Protein AF-A0A0M4FL20-F1 (afdb_monomer_lite)

Secondary structure (DSSP, 8-state):
--PPP--------------------PPPS-TTSHHHHHHHHTT----TT----HHHHHHHHHHH--S----TT-----GGG-SS-TTBPTTHHHHHHT-EE-TTS-EE----S--TT--EEE-TT-PPPP-TTS-EEE-EEETTEE-SSPEEE--TT--HHHHHHHHHHHHHT-EEEETTEEEEE-TTS-EEEEEE-TTS-EEEEEE--

Organism: NCBI:txid1441095

Sequence (209 aa):
MTMAKKESDFNKSPFNGERINESSLQNKDTGKGDKIASEALGTRTANKGVVFGDEWDDFLKGKYGVDNVVWETETIYEINRLENVDNFRSGALEHILEGELNARGRAVGFHYEGMPTQKGSIVIGTESLPNSKGVYTAMVEVDDVVKSANSSFFPKDWNLQQIVNGINEAYVNRQFISGNRYSGVLSNGLEIQMYLDSSGNIISAFPIY

Foldseek 3Di:
DDDDDDDDDDDDDDDDDDDDDDDDDDDDDDPDVVVLVCVVCVPDPDDPPDDDDPVVQVVCCVPPVDNDDPPPPPQPLDPVPAPPQPLADVCALCQADAWDQPPVRATHHHAADPHPNHQKDFDPPQWDDADPQQKIWGFMDGVNHTHPDIAIHHHNPDGSNNVVVQVVQQLVQWDDDDDQKIWGAHPVGWIKIFGADPVSGTNYIHTDD

InterPro domains:
  IPR029501 Bacterial EndoU nuclease [PF14436] (93-208)

pLDDT: mean 76.21, std 27.44, range [25.55, 98.88]

Structure (mmCIF, N/CA/C/O backbone):
data_AF-A0A0M4FL20-F1
#
_entry.id   AF-A0A0M4FL20-F1
#
loop_
_atom_site.group_PDB
_atom_site.id
_atom_site.type_symbol
_atom_site.label_atom_id
_atom_site.label_alt_id
_atom_site.label_comp_id
_atom_site.label_asym_id
_atom_site.label_entity_id
_atom_site.label_seq_id
_atom_site.pdbx_PDB_ins_code
_atom_site.Cartn_x
_atom_site.Cartn_y
_atom_site.Cartn_z
_atom_site.occupancy
_atom_site.B_iso_or_equiv
_atom_site.auth_seq_id
_atom_site.auth_comp_id
_atom_site.auth_asym_id
_atom_site.auth_atom_id
_atom_site.pdbx_PDB_model_num
ATOM 1 N N . MET A 1 1 ? 39.527 1.166 62.042 1.00 34.75 1 MET A N 1
ATOM 2 C CA . MET A 1 1 ? 38.119 0.709 62.081 1.00 34.75 1 MET A CA 1
ATOM 3 C C . MET A 1 1 ? 37.227 1.894 61.752 1.00 34.75 1 MET A C 1
ATOM 5 O O . MET A 1 1 ? 37.470 2.930 62.346 1.00 34.75 1 MET A O 1
ATOM 9 N N . THR A 1 2 ? 36.209 1.906 60.900 1.00 33.62 2 THR A N 1
ATOM 10 C CA . THR A 1 2 ? 35.746 1.158 59.716 1.00 33.62 2 THR A CA 1
ATOM 11 C C . THR A 1 2 ? 34.652 2.087 59.154 1.00 33.62 2 THR A C 1
ATOM 13 O O . THR A 1 2 ? 33.908 2.672 59.940 1.00 33.62 2 THR A O 1
ATOM 16 N N . MET A 1 3 ? 34.585 2.292 57.835 1.00 28.86 3 MET A N 1
ATOM 17 C CA . MET A 1 3 ? 33.549 3.127 57.204 1.00 28.86 3 MET A CA 1
ATOM 18 C C . MET A 1 3 ? 32.152 2.507 57.364 1.00 28.86 3 MET A C 1
ATOM 20 O O . MET A 1 3 ? 31.999 1.300 57.192 1.00 28.86 3 MET A O 1
ATOM 24 N N . ALA A 1 4 ? 31.135 3.334 57.625 1.00 34.81 4 ALA A N 1
ATOM 25 C CA . ALA A 1 4 ? 29.727 2.945 57.564 1.00 34.81 4 ALA A CA 1
ATOM 26 C C . ALA A 1 4 ? 29.113 3.396 56.227 1.00 34.81 4 ALA A C 1
ATOM 28 O O . ALA A 1 4 ? 29.131 4.583 55.896 1.00 34.81 4 ALA A O 1
ATOM 29 N N . LYS A 1 5 ? 28.593 2.428 55.464 1.00 34.25 5 LYS A N 1
ATOM 30 C CA . LYS A 1 5 ? 27.766 2.629 54.266 1.00 34.25 5 LYS A CA 1
ATOM 31 C C . LYS A 1 5 ? 26.336 3.019 54.658 1.00 34.25 5 LYS A C 1
ATOM 33 O O . LYS A 1 5 ? 25.828 2.592 55.690 1.00 34.25 5 LYS A O 1
ATOM 38 N N . LYS A 1 6 ? 25.712 3.812 53.788 1.00 36.84 6 LYS A N 1
ATOM 39 C CA . LYS A 1 6 ? 24.320 4.267 53.818 1.00 36.84 6 LYS A CA 1
ATOM 40 C C . LYS A 1 6 ? 23.559 3.524 52.711 1.00 36.84 6 LYS A C 1
ATOM 42 O O . LYS A 1 6 ? 23.999 3.565 51.569 1.00 36.84 6 LYS A O 1
ATOM 47 N N . GLU A 1 7 ? 22.442 2.903 53.057 1.00 32.59 7 GLU A N 1
ATOM 48 C CA . GLU A 1 7 ? 21.419 2.303 52.181 1.00 32.59 7 GLU A CA 1
ATOM 49 C C . GLU A 1 7 ? 20.079 2.482 52.914 1.00 32.59 7 GLU A C 1
ATOM 51 O O . GLU A 1 7 ? 20.065 2.478 54.143 1.00 32.59 7 GLU A O 1
ATOM 56 N N . SER A 1 8 ? 18.906 2.558 52.296 1.00 34.09 8 SER A N 1
ATOM 57 C CA . SER A 1 8 ? 18.380 3.352 51.177 1.00 34.09 8 SER A CA 1
ATOM 58 C C . SER A 1 8 ? 16.863 3.147 51.267 1.00 34.09 8 SER A C 1
ATOM 60 O O . SER A 1 8 ? 16.409 2.008 51.369 1.00 34.09 8 SER A O 1
ATOM 62 N N . ASP A 1 9 ? 16.086 4.228 51.280 1.00 34.41 9 ASP A N 1
ATOM 63 C CA . ASP A 1 9 ? 14.629 4.191 51.417 1.00 34.41 9 ASP A CA 1
ATOM 64 C C . ASP A 1 9 ? 13.959 3.626 50.151 1.00 34.41 9 ASP A C 1
ATOM 66 O O . ASP A 1 9 ? 13.869 4.313 49.138 1.00 34.41 9 ASP A O 1
ATOM 70 N N . PHE A 1 10 ? 13.436 2.399 50.215 1.00 29.41 10 PHE A N 1
ATOM 71 C CA . PHE A 1 10 ? 12.550 1.828 49.192 1.00 29.41 10 PHE A CA 1
ATOM 72 C C . PHE A 1 10 ? 11.388 1.092 49.859 1.00 29.41 10 PHE A C 1
ATOM 74 O O . PHE A 1 10 ? 11.411 -0.125 50.015 1.00 29.41 10 PHE A O 1
ATOM 81 N N . ASN A 1 11 ? 10.353 1.829 50.278 1.00 31.53 11 ASN A N 1
ATOM 82 C CA . ASN A 1 11 ? 9.035 1.220 50.461 1.00 31.53 11 ASN A CA 1
ATOM 83 C C . ASN A 1 11 ? 7.894 2.251 50.474 1.00 31.53 11 ASN A C 1
ATOM 85 O O . ASN A 1 11 ? 7.511 2.732 51.538 1.00 31.53 11 ASN A O 1
ATOM 89 N N . LYS A 1 12 ? 7.323 2.570 49.303 1.00 33.28 12 LYS A N 1
ATOM 90 C CA . LYS A 1 12 ? 5.937 3.063 49.168 1.00 33.28 12 LYS A CA 1
ATOM 91 C C . LYS A 1 12 ? 5.351 2.613 47.823 1.00 33.28 12 LYS A C 1
ATOM 93 O O . LYS A 1 12 ? 5.708 3.151 46.783 1.00 33.28 12 LYS A O 1
ATOM 98 N N . SER A 1 13 ? 4.434 1.645 47.864 1.00 32.81 13 SER A N 1
ATOM 99 C CA . SER A 1 13 ? 3.562 1.270 46.741 1.00 32.81 13 SER A CA 1
ATOM 100 C C . SER A 1 13 ? 2.452 2.314 46.579 1.00 32.81 13 SER A C 1
ATOM 102 O O . SER A 1 13 ? 1.744 2.562 47.560 1.00 32.81 13 SER A O 1
ATOM 104 N N . PRO A 1 14 ? 2.243 2.916 45.395 1.00 28.67 14 PRO A N 1
ATOM 105 C CA . PRO A 1 14 ? 1.120 3.804 45.173 1.00 28.67 14 PRO A CA 1
ATOM 106 C C . PRO A 1 14 ? -0.012 3.063 44.432 1.00 28.67 14 PRO A C 1
ATOM 108 O O . PRO A 1 14 ? 0.240 2.295 43.510 1.00 28.67 14 PRO A O 1
ATOM 111 N N . PHE A 1 15 ? -1.253 3.366 44.817 1.00 32.91 15 PHE A N 1
ATOM 112 C CA . PHE A 1 15 ? -2.516 3.133 44.090 1.00 32.91 15 PHE A CA 1
ATOM 113 C C . PHE A 1 15 ? -3.385 1.910 44.469 1.00 32.91 15 PHE A C 1
ATOM 115 O O . PHE A 1 15 ? -3.102 0.757 44.164 1.00 32.91 15 PHE A O 1
ATOM 122 N N . ASN A 1 16 ? -4.507 2.264 45.116 1.00 34.09 16 ASN A N 1
ATOM 123 C CA . ASN A 1 16 ? -5.770 1.540 45.305 1.00 34.09 16 ASN A CA 1
ATOM 124 C C . ASN A 1 16 ? -6.699 1.806 44.101 1.00 34.09 16 ASN A C 1
ATOM 126 O O . ASN A 1 16 ? -6.752 2.955 43.663 1.00 34.09 16 ASN A O 1
ATOM 130 N N . GLY A 1 17 ? -7.532 0.841 43.682 1.00 29.00 17 GLY A N 1
ATOM 131 C CA . GLY A 1 17 ? -8.762 1.160 42.932 1.00 29.00 17 GLY A CA 1
ATOM 132 C C . GLY A 1 17 ? -9.376 0.051 42.064 1.00 29.00 17 GLY A C 1
ATOM 133 O O . GLY A 1 17 ? -8.905 -0.180 40.964 1.00 29.00 17 GLY A O 1
ATOM 134 N N . GLU A 1 18 ? -10.458 -0.544 42.585 1.00 28.45 18 GLU A N 1
ATOM 135 C CA . GLU A 1 18 ? -11.642 -1.177 41.951 1.00 28.45 18 GLU A CA 1
ATOM 136 C C . GLU A 1 18 ? -11.564 -2.334 40.921 1.00 28.45 18 GLU A C 1
ATOM 138 O O . GLU A 1 18 ? -10.969 -2.268 39.854 1.00 28.45 18 GLU A O 1
ATOM 143 N N . ARG A 1 19 ? -12.319 -3.397 41.260 1.00 35.25 19 ARG A N 1
ATOM 144 C CA . ARG A 1 19 ? -12.628 -4.612 40.483 1.00 35.25 19 ARG A CA 1
ATOM 145 C C . ARG A 1 19 ? -13.622 -4.337 39.346 1.00 35.25 19 ARG A C 1
ATOM 147 O O . ARG A 1 19 ? -14.679 -3.769 39.611 1.00 35.25 19 ARG A O 1
ATOM 154 N N . ILE A 1 20 ? -13.395 -4.931 38.170 1.00 27.34 20 ILE A N 1
ATOM 155 C CA . ILE A 1 20 ? -14.442 -5.212 37.169 1.00 27.34 20 ILE A CA 1
ATOM 156 C C . ILE A 1 20 ? -14.329 -6.645 36.606 1.00 27.34 20 ILE A C 1
ATOM 158 O O . ILE A 1 20 ? -13.296 -7.292 36.718 1.00 27.34 20 ILE A O 1
ATOM 162 N N . ASN A 1 21 ? -15.464 -7.148 36.117 1.00 27.27 21 ASN A N 1
ATOM 163 C CA . ASN A 1 21 ? -15.944 -8.536 36.110 1.00 27.27 21 ASN A CA 1
ATOM 164 C C . ASN A 1 21 ? -15.415 -9.417 34.949 1.00 27.27 21 ASN A C 1
ATOM 166 O O . ASN A 1 21 ? -15.536 -9.039 33.786 1.00 27.27 21 ASN A O 1
ATOM 170 N N . GLU A 1 22 ? -14.916 -10.620 35.259 1.00 34.28 22 GLU A N 1
ATOM 171 C CA . GLU A 1 22 ? -14.467 -11.635 34.293 1.00 34.28 22 GLU A CA 1
ATOM 172 C C . GLU A 1 22 ? -15.649 -12.473 33.777 1.00 34.28 22 GLU A C 1
ATOM 174 O O . GLU A 1 22 ? -16.170 -13.334 34.484 1.00 34.28 22 GLU A O 1
ATOM 179 N N . SER A 1 23 ? -16.064 -12.284 32.522 1.00 29.12 23 SER A N 1
ATOM 180 C CA . SER A 1 23 ? -16.808 -13.338 31.816 1.00 29.12 23 SER A CA 1
ATOM 181 C C . SER A 1 23 ? -16.704 -13.192 30.304 1.00 29.12 23 SER A C 1
ATOM 183 O O . SER A 1 23 ? -17.523 -12.553 29.656 1.00 29.12 23 SER A O 1
ATOM 185 N N . SER A 1 24 ? -15.662 -13.789 29.740 1.00 25.55 24 SER A N 1
ATOM 186 C CA . SER A 1 24 ? -15.688 -14.609 28.522 1.00 25.55 24 SER A CA 1
ATOM 187 C C . SER A 1 24 ? -14.283 -14.639 27.946 1.00 25.55 24 SER A C 1
ATOM 189 O O . SER A 1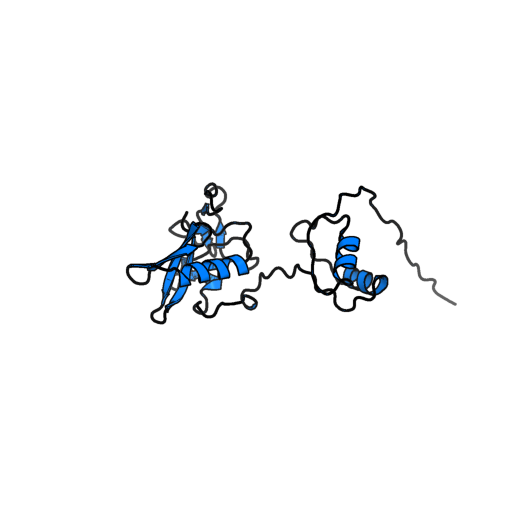 24 ? -13.740 -13.606 27.586 1.00 25.55 24 SER A O 1
ATOM 191 N N . LEU A 1 25 ? -13.696 -15.835 27.930 1.00 29.55 25 LEU A N 1
ATOM 192 C CA . LEU A 1 25 ? -12.950 -16.444 26.825 1.00 29.55 25 LEU A CA 1
ATOM 193 C C . LEU A 1 25 ? -12.236 -17.670 27.411 1.00 29.55 25 LEU A C 1
ATOM 195 O O . LEU A 1 25 ? -11.319 -17.579 28.220 1.00 29.55 25 LEU A O 1
ATOM 199 N N . GLN A 1 26 ? -12.773 -18.842 27.083 1.00 25.61 26 GLN A N 1
ATOM 200 C CA . GLN A 1 26 ? -12.224 -20.138 27.463 1.00 25.61 26 GLN A CA 1
ATOM 201 C C . GLN A 1 26 ? -11.040 -20.460 26.547 1.00 25.61 26 GLN A C 1
ATOM 203 O O . GLN A 1 26 ? -11.248 -20.672 25.355 1.00 25.61 26 GLN A O 1
ATOM 208 N N . ASN A 1 27 ? -9.836 -20.571 27.112 1.00 29.28 27 ASN A N 1
ATOM 209 C CA . ASN A 1 27 ? -8.707 -21.252 26.479 1.00 29.28 27 ASN A CA 1
ATOM 210 C C . ASN A 1 27 ? -8.671 -22.719 26.925 1.00 29.28 27 ASN A C 1
ATOM 212 O O . ASN A 1 27 ? -8.760 -23.029 28.116 1.00 29.28 27 ASN A O 1
ATOM 216 N N . LYS A 1 28 ? -8.542 -23.630 25.956 1.00 33.00 28 LYS A N 1
ATOM 217 C CA . LYS A 1 28 ? -8.119 -25.012 26.200 1.00 33.00 28 LYS A CA 1
ATOM 218 C C . LYS A 1 28 ? -6.588 -25.042 26.188 1.00 33.00 28 LYS A C 1
ATOM 220 O O . LYS A 1 28 ? -6.006 -24.579 25.219 1.00 33.00 28 LYS A O 1
ATOM 225 N N . ASP A 1 29 ? -6.018 -25.611 27.255 1.00 37.44 29 ASP A N 1
ATOM 226 C CA . ASP A 1 29 ? -4.591 -25.903 27.499 1.00 37.44 29 ASP A CA 1
ATOM 227 C C . ASP A 1 29 ? -3.647 -24.683 27.430 1.00 37.44 29 ASP A C 1
ATOM 229 O O . ASP A 1 29 ? -3.254 -24.250 26.361 1.00 37.44 29 ASP A O 1
ATOM 233 N N . THR A 1 30 ? -3.185 -24.063 28.524 1.00 35.22 30 THR A N 1
ATOM 234 C CA . THR A 1 30 ? -2.537 -24.646 29.714 1.00 35.22 30 THR A CA 1
ATOM 235 C C . THR A 1 30 ? -2.609 -23.649 30.895 1.00 35.22 30 THR A C 1
ATOM 237 O O . THR A 1 30 ? -1.853 -22.688 31.006 1.00 35.22 30 THR A O 1
ATOM 240 N N . GLY A 1 31 ? -3.559 -23.863 31.812 1.00 40.34 31 GLY A N 1
ATOM 241 C CA . GLY A 1 31 ? -4.044 -22.873 32.792 1.00 40.34 31 GLY A CA 1
ATOM 242 C C . GLY A 1 31 ? -3.141 -22.486 33.978 1.00 40.34 31 GLY A C 1
ATOM 243 O O . GLY A 1 31 ? -3.644 -22.403 35.100 1.00 40.34 31 GLY A O 1
ATOM 244 N N . LYS A 1 32 ? -1.843 -22.225 33.777 1.00 35.56 32 LYS A N 1
ATOM 245 C CA . LYS A 1 32 ? -0.964 -21.691 34.840 1.00 35.56 32 LYS A CA 1
ATOM 246 C C . LYS A 1 32 ? -0.237 -20.391 34.474 1.00 35.56 32 LYS A C 1
ATOM 248 O O . LYS A 1 32 ? 0.032 -19.620 35.385 1.00 35.56 32 LYS A O 1
ATOM 253 N N . GLY A 1 33 ? 0.023 -20.122 33.191 1.00 35.66 33 GLY A N 1
ATOM 254 C CA . GLY A 1 33 ? 0.624 -18.859 32.731 1.00 35.66 33 GLY A CA 1
ATOM 255 C C . GLY A 1 33 ? -0.384 -17.707 32.673 1.00 35.66 33 GLY A C 1
ATOM 256 O O . GLY A 1 33 ? -0.161 -16.651 33.262 1.00 35.66 33 GLY A O 1
ATOM 257 N N . ASP A 1 34 ? -1.546 -17.959 32.069 1.00 38.53 34 ASP A N 1
ATOM 258 C CA . ASP A 1 34 ? -2.556 -16.933 31.763 1.00 38.53 34 ASP A CA 1
ATOM 259 C C . ASP A 1 34 ? -3.144 -16.252 33.014 1.00 38.53 34 ASP A C 1
ATOM 261 O O . ASP A 1 34 ? -3.419 -15.054 33.003 1.00 38.53 34 ASP A O 1
ATOM 265 N N . LYS A 1 35 ? -3.277 -16.988 34.130 1.00 40.00 35 LYS A N 1
ATOM 266 C CA . LYS A 1 35 ? -3.762 -16.438 35.413 1.00 40.00 35 LYS A CA 1
ATOM 267 C C . LYS A 1 35 ? -2.779 -15.471 36.077 1.00 40.00 35 LYS A C 1
ATOM 269 O O . LYS A 1 35 ? -3.199 -14.573 36.795 1.00 40.00 35 LYS A O 1
ATOM 274 N N . ILE A 1 36 ? -1.477 -15.666 35.872 1.00 42.16 36 ILE A N 1
ATOM 275 C CA . ILE A 1 36 ? -0.434 -14.868 36.534 1.00 42.16 36 ILE A CA 1
ATOM 276 C C . ILE A 1 36 ? -0.260 -13.532 35.800 1.00 42.16 36 ILE A C 1
ATOM 278 O O . ILE A 1 36 ? -0.078 -12.495 36.439 1.00 42.16 36 ILE A O 1
ATOM 282 N N . ALA A 1 37 ? -0.385 -13.543 34.468 1.00 44.25 37 ALA A N 1
ATOM 283 C CA . ALA A 1 37 ? -0.369 -12.335 33.650 1.00 44.25 37 ALA A CA 1
ATOM 284 C C . ALA A 1 37 ? -1.592 -11.442 33.925 1.00 44.25 37 ALA A C 1
ATOM 286 O O . ALA A 1 37 ? -1.425 -10.240 34.128 1.00 44.25 37 ALA A O 1
ATOM 287 N N . SER A 1 38 ? -2.804 -12.007 34.025 1.00 42.66 38 SER A N 1
ATOM 288 C CA . SER A 1 38 ? -4.016 -11.221 34.306 1.00 42.66 38 SER A CA 1
ATOM 289 C C . SER A 1 38 ? -4.023 -10.596 35.711 1.00 42.66 38 SER A C 1
ATOM 291 O O . SER A 1 38 ? -4.396 -9.433 35.861 1.00 42.66 38 SER A O 1
ATOM 293 N N . GLU A 1 39 ? -3.537 -11.309 36.735 1.00 41.44 39 GLU A N 1
ATOM 294 C CA . GLU A 1 39 ? -3.414 -10.788 38.107 1.00 41.44 39 GLU A CA 1
ATOM 295 C C . GLU A 1 39 ? -2.294 -9.738 38.254 1.00 41.44 39 GLU A C 1
ATOM 297 O O . GLU A 1 39 ? -2.427 -8.801 39.043 1.00 41.44 39 GLU A O 1
ATOM 302 N N . ALA A 1 40 ? -1.201 -9.845 37.484 1.00 44.31 40 ALA A N 1
ATOM 303 C CA . ALA A 1 40 ? -0.132 -8.840 37.452 1.00 44.31 40 ALA A CA 1
ATOM 304 C C . ALA A 1 40 ? -0.518 -7.574 36.660 1.00 44.31 40 ALA A C 1
ATOM 306 O O . ALA A 1 40 ? -0.078 -6.474 37.003 1.00 44.31 40 ALA A O 1
ATOM 307 N N . LEU A 1 41 ? -1.360 -7.716 35.632 1.00 46.09 41 LEU A N 1
ATOM 308 C CA . LEU A 1 41 ? -1.861 -6.618 34.796 1.00 46.09 41 LEU A CA 1
ATOM 309 C C . LEU A 1 41 ? -3.113 -5.930 35.367 1.00 46.09 41 LEU A C 1
ATOM 311 O O . LEU A 1 41 ? -3.533 -4.908 34.824 1.00 46.09 41 LEU A O 1
ATOM 315 N N . GLY A 1 42 ? -3.662 -6.428 36.482 1.00 40.50 42 GLY A N 1
ATOM 316 C CA . GLY A 1 42 ? -4.944 -6.044 37.092 1.00 40.50 42 GLY A CA 1
ATOM 317 C C . GLY A 1 42 ? -5.178 -4.571 37.472 1.00 40.50 42 GLY A C 1
ATOM 318 O O . GLY A 1 42 ? -6.213 -4.282 38.059 1.00 40.50 42 GLY A O 1
ATOM 319 N N . THR A 1 43 ? -4.288 -3.635 37.133 1.00 41.72 43 THR A N 1
ATOM 320 C CA . THR A 1 43 ? -4.530 -2.175 37.179 1.00 41.72 43 THR A CA 1
ATOM 321 C C . THR A 1 43 ? -3.697 -1.368 36.165 1.00 41.72 43 THR A C 1
ATOM 323 O O . THR A 1 43 ? -3.635 -0.141 36.255 1.00 41.72 43 THR A O 1
ATOM 326 N N . ARG A 1 44 ? -3.042 -2.001 35.180 1.00 43.72 44 ARG A N 1
ATOM 327 C CA . ARG A 1 44 ? -2.187 -1.295 34.210 1.00 43.72 44 ARG A CA 1
ATOM 328 C C . ARG A 1 44 ? -2.833 -1.259 32.837 1.00 43.72 44 ARG A C 1
ATOM 330 O O . ARG A 1 44 ? -2.581 -2.113 31.997 1.00 43.72 44 ARG A O 1
ATOM 337 N N . THR A 1 45 ? -3.609 -0.214 32.576 1.00 36.53 45 THR A N 1
ATOM 338 C CA . THR A 1 45 ? -3.857 0.227 31.201 1.00 36.53 45 THR A CA 1
ATOM 339 C C . THR A 1 45 ? -2.496 0.565 30.593 1.00 36.53 45 THR A C 1
ATOM 341 O O . THR A 1 45 ? -1.892 1.581 30.938 1.00 36.53 45 THR A O 1
ATOM 344 N N . ALA A 1 46 ? -1.953 -0.326 29.764 1.00 36.91 46 ALA A N 1
ATOM 345 C CA . ALA A 1 46 ? -0.714 -0.074 29.049 1.00 36.91 46 ALA A CA 1
ATOM 346 C C . ALA A 1 46 ? -0.958 1.091 28.082 1.00 36.91 46 ALA A C 1
ATOM 348 O O . ALA A 1 46 ? -1.603 0.941 27.045 1.00 36.91 46 ALA A O 1
ATOM 349 N N . ASN A 1 47 ? -0.480 2.282 28.440 1.00 31.81 47 ASN A N 1
ATOM 350 C CA . ASN A 1 47 ? -0.351 3.359 27.471 1.00 31.81 47 ASN A CA 1
ATOM 351 C C . ASN A 1 47 ? 0.569 2.859 26.347 1.00 31.81 47 ASN A C 1
ATOM 353 O O . ASN A 1 47 ? 1.634 2.301 26.626 1.00 31.81 47 ASN A O 1
ATOM 357 N N . LYS A 1 48 ? 0.150 3.040 25.086 1.00 33.62 48 LYS A N 1
ATOM 358 C CA . LYS A 1 48 ? 0.961 2.716 23.902 1.00 33.62 48 LYS A CA 1
ATOM 359 C C . LYS A 1 48 ? 2.378 3.287 24.085 1.00 33.62 48 LYS A C 1
ATOM 361 O O . LYS A 1 48 ? 2.521 4.497 24.236 1.00 33.62 48 LYS A O 1
ATOM 366 N N . GLY A 1 49 ? 3.395 2.421 24.074 1.00 34.19 49 GLY A N 1
ATOM 367 C CA . GLY A 1 49 ? 4.813 2.813 24.080 1.00 34.19 49 GLY A CA 1
ATOM 368 C C . GLY A 1 49 ? 5.589 2.648 25.395 1.00 34.19 49 GLY A C 1
ATOM 369 O O . GLY A 1 49 ? 6.718 3.122 25.470 1.00 34.19 49 GLY A O 1
ATOM 370 N N . VAL A 1 50 ? 5.047 1.992 26.428 1.00 36.69 50 VAL A N 1
ATOM 371 C CA . VAL A 1 50 ? 5.836 1.683 27.637 1.00 36.69 50 VAL A CA 1
ATOM 372 C C . VAL A 1 50 ? 6.648 0.402 27.426 1.00 36.69 50 VAL A C 1
ATOM 374 O O . VAL A 1 50 ? 6.093 -0.692 27.429 1.00 36.69 50 VAL A O 1
ATOM 377 N N . VAL A 1 51 ? 7.965 0.547 27.273 1.00 43.75 51 VAL A N 1
ATOM 378 C CA . VAL A 1 51 ? 8.930 -0.558 27.379 1.00 43.75 51 VAL A CA 1
ATOM 379 C C . VAL A 1 51 ? 9.260 -0.736 28.860 1.00 43.75 51 VAL A C 1
ATOM 381 O O . VAL A 1 51 ? 9.748 0.198 29.500 1.00 43.75 51 VAL A O 1
ATOM 384 N N . PHE A 1 52 ? 8.960 -1.901 29.432 1.00 50.62 52 PHE A N 1
ATOM 385 C CA . PHE A 1 52 ? 9.393 -2.234 30.789 1.00 50.62 52 PHE A CA 1
ATOM 386 C C . PHE A 1 52 ? 10.824 -2.782 30.727 1.00 50.62 52 PHE A C 1
ATOM 388 O O . PHE A 1 52 ? 11.112 -3.642 29.903 1.00 50.62 52 PHE A O 1
ATOM 395 N N . GLY A 1 53 ? 11.725 -2.223 31.539 1.00 48.28 53 GLY A N 1
ATOM 396 C CA . GLY A 1 53 ? 13.129 -2.645 31.602 1.00 48.28 53 GLY A CA 1
ATOM 397 C C . GLY A 1 53 ? 13.372 -3.805 32.573 1.00 48.28 53 GLY A C 1
ATOM 398 O O . GLY A 1 53 ? 12.465 -4.215 33.297 1.00 48.28 53 GLY A O 1
ATOM 399 N N . ASP A 1 54 ? 14.626 -4.256 32.630 1.00 55.28 54 ASP A N 1
ATOM 400 C CA . ASP A 1 54 ? 15.133 -5.441 33.347 1.00 55.28 54 ASP A CA 1
ATOM 401 C C . ASP A 1 54 ? 14.664 -5.577 34.815 1.00 55.28 54 ASP A C 1
ATOM 403 O O . ASP A 1 54 ? 14.481 -6.684 35.321 1.00 55.28 54 ASP A O 1
ATOM 407 N N . GLU A 1 55 ? 14.391 -4.460 35.500 1.00 54.69 55 GLU A N 1
ATOM 408 C CA . GLU A 1 55 ? 13.872 -4.449 36.879 1.00 54.69 55 GLU A CA 1
ATOM 409 C C . GLU A 1 55 ? 12.490 -5.122 37.019 1.00 54.69 55 GLU A C 1
ATOM 411 O O . GLU A 1 55 ? 12.155 -5.658 38.079 1.00 54.69 55 GLU A O 1
ATOM 416 N N . TRP A 1 56 ? 11.672 -5.110 35.960 1.00 56.19 56 TRP A N 1
ATOM 417 C CA . TRP A 1 56 ? 10.361 -5.770 35.941 1.00 56.19 56 TRP A CA 1
ATOM 418 C C . TRP A 1 56 ? 10.463 -7.277 35.727 1.00 56.19 56 TRP A C 1
ATOM 420 O O . TRP A 1 56 ? 9.700 -8.035 36.334 1.00 56.19 56 TRP A O 1
ATOM 430 N N . ASP A 1 57 ? 11.426 -7.710 34.922 1.00 56.62 57 ASP A N 1
ATOM 431 C CA . ASP A 1 57 ? 11.689 -9.125 34.684 1.00 56.62 57 ASP A CA 1
ATOM 432 C C . ASP A 1 57 ? 12.197 -9.797 35.964 1.00 56.62 57 ASP A C 1
ATOM 434 O O . ASP A 1 57 ? 11.729 -10.877 36.334 1.00 56.62 57 ASP A O 1
ATOM 438 N N . ASP A 1 58 ? 13.079 -9.120 36.705 1.00 62.88 58 ASP A N 1
ATOM 439 C CA . ASP A 1 58 ? 13.564 -9.586 38.006 1.00 62.88 58 ASP A CA 1
ATOM 440 C C . ASP A 1 58 ? 12.446 -9.635 39.060 1.00 62.88 58 ASP A C 1
ATOM 442 O O . ASP A 1 58 ? 12.388 -10.571 39.867 1.00 62.88 58 ASP A O 1
ATOM 446 N N . PHE A 1 59 ? 11.498 -8.690 39.026 1.00 67.00 59 PHE A N 1
ATOM 447 C CA . PHE A 1 59 ? 10.312 -8.732 39.884 1.00 67.00 59 PHE A CA 1
ATOM 448 C C . PHE A 1 59 ? 9.419 -9.950 39.588 1.00 67.00 59 PHE A C 1
ATOM 450 O O . PHE A 1 59 ? 8.977 -10.630 40.520 1.00 67.00 59 PHE A O 1
ATOM 457 N N . LEU A 1 60 ? 9.158 -10.258 38.313 1.00 60.09 60 LEU A N 1
ATOM 458 C CA . LEU A 1 60 ? 8.326 -11.404 37.925 1.00 60.09 60 LEU A CA 1
ATOM 459 C C . LEU A 1 60 ? 9.009 -12.747 38.206 1.00 60.09 60 LEU A C 1
ATOM 461 O O . LEU A 1 60 ? 8.355 -13.659 38.726 1.00 60.09 60 LEU A O 1
ATOM 465 N N . LYS A 1 61 ? 10.321 -12.849 37.964 1.00 66.19 61 LYS A N 1
ATOM 466 C CA . LYS A 1 61 ? 11.144 -13.997 38.377 1.00 66.19 61 LYS A CA 1
ATOM 467 C C . LYS A 1 61 ? 11.083 -14.201 39.885 1.00 66.19 61 LYS A C 1
ATOM 469 O O . LYS A 1 61 ? 10.757 -15.293 40.348 1.00 66.19 61 LYS A O 1
ATOM 474 N N . GLY A 1 62 ? 11.320 -13.140 40.656 1.00 61.72 62 GLY A N 1
ATOM 475 C CA . GLY A 1 62 ? 11.344 -13.197 42.116 1.00 61.72 62 GLY A CA 1
ATOM 476 C C . GLY A 1 62 ? 9.992 -13.540 42.743 1.00 61.72 62 GLY A C 1
ATOM 477 O O . GLY A 1 62 ? 9.946 -14.218 43.769 1.00 61.72 62 GLY A O 1
ATOM 478 N N . LYS A 1 63 ? 8.882 -13.100 42.138 1.00 60.59 63 LYS A N 1
ATOM 479 C CA . 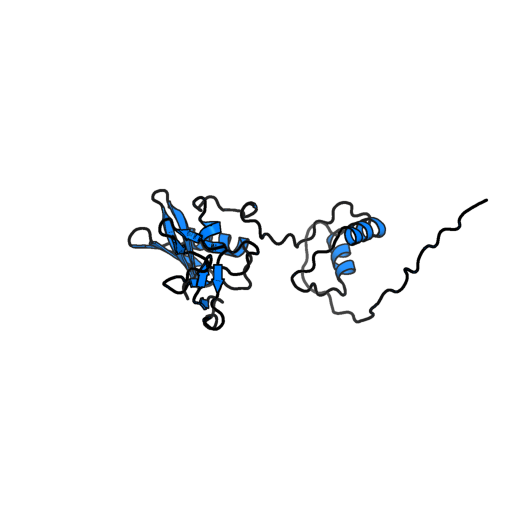LYS A 1 63 ? 7.539 -13.293 42.702 1.00 60.59 63 LYS A CA 1
ATOM 480 C C . LYS A 1 63 ? 6.841 -14.569 42.228 1.00 60.59 63 LYS A C 1
ATOM 482 O O . LYS A 1 63 ? 6.112 -15.175 43.011 1.00 60.59 63 LYS A O 1
ATOM 487 N N . TYR A 1 64 ? 7.040 -14.968 40.972 1.00 57.09 64 TYR A N 1
ATOM 488 C CA . TYR A 1 64 ? 6.267 -16.043 40.341 1.00 57.09 64 TYR A CA 1
ATOM 489 C C . TYR A 1 64 ? 7.125 -17.166 39.737 1.00 57.09 64 TYR A C 1
ATOM 491 O O . TYR A 1 64 ? 6.562 -18.150 39.261 1.00 57.09 64 TYR A O 1
ATOM 499 N N . GLY A 1 65 ? 8.461 -17.064 39.782 1.00 52.59 65 GLY A N 1
ATOM 500 C CA . GLY A 1 65 ? 9.373 -18.099 39.277 1.00 52.59 65 GLY A CA 1
ATOM 501 C C . GLY A 1 65 ? 9.318 -18.276 37.758 1.00 52.59 65 GLY A C 1
ATOM 502 O O . GLY A 1 65 ? 9.474 -19.390 37.263 1.00 52.59 65 GLY A O 1
ATOM 503 N N . VAL A 1 66 ? 9.013 -17.200 37.025 1.00 54.50 66 VAL A N 1
ATOM 504 C CA . VAL A 1 66 ? 8.899 -17.211 35.563 1.00 54.50 66 VAL A CA 1
ATOM 505 C C . VAL A 1 66 ? 10.223 -16.742 34.963 1.00 54.50 66 VAL A C 1
ATOM 507 O O . VAL A 1 66 ? 10.501 -15.549 34.942 1.00 54.50 66 VAL A O 1
ATOM 510 N N . ASP A 1 67 ? 11.037 -17.679 34.476 1.00 49.44 67 ASP A N 1
ATOM 511 C CA . ASP A 1 67 ? 12.383 -17.382 33.957 1.00 49.44 67 ASP A CA 1
ATOM 512 C C . ASP A 1 67 ? 12.374 -16.743 32.556 1.00 49.44 67 ASP A C 1
ATOM 514 O O . ASP A 1 67 ? 13.333 -16.069 32.186 1.00 49.44 67 ASP A O 1
ATOM 518 N N . ASN A 1 68 ? 11.274 -16.918 31.811 1.00 46.91 68 ASN A N 1
ATOM 519 C CA . ASN A 1 68 ? 11.051 -16.381 30.468 1.00 46.91 68 ASN A CA 1
ATOM 520 C C . ASN A 1 68 ? 9.658 -15.752 30.388 1.00 46.91 68 ASN A C 1
ATOM 522 O O . ASN A 1 68 ? 8.669 -16.436 30.118 1.00 46.91 68 ASN A O 1
ATOM 526 N N . VAL A 1 69 ? 9.573 -14.450 30.639 1.00 46.69 69 VAL A N 1
ATOM 527 C CA . VAL A 1 69 ? 8.357 -13.685 30.365 1.00 46.69 69 VAL A CA 1
ATOM 528 C C . VAL A 1 69 ? 8.407 -13.295 28.890 1.00 46.69 69 VAL A C 1
ATOM 530 O O . VAL A 1 69 ? 9.140 -12.392 28.505 1.00 46.69 69 VAL A O 1
ATOM 533 N N . VAL A 1 70 ? 7.667 -14.012 28.042 1.00 43.44 70 VAL A N 1
ATOM 534 C CA . VAL A 1 70 ? 7.409 -13.554 26.672 1.00 43.44 70 VAL A CA 1
ATOM 535 C C . VAL A 1 70 ? 6.329 -12.490 26.781 1.00 43.44 70 VAL A C 1
ATOM 537 O O . VAL A 1 70 ? 5.156 -12.798 26.982 1.00 43.44 70 VAL A O 1
ATOM 540 N N . TRP A 1 71 ? 6.730 -11.226 26.727 1.00 47.84 71 TRP A N 1
ATOM 541 C CA . TRP A 1 71 ? 5.783 -10.126 26.655 1.00 47.84 71 TRP A CA 1
ATOM 542 C C . TRP A 1 71 ? 5.050 -10.221 25.309 1.00 47.84 71 TRP A C 1
ATOM 544 O O . TRP A 1 71 ? 5.684 -10.134 24.260 1.00 47.84 71 TRP A O 1
ATOM 554 N N . GLU A 1 72 ? 3.720 -10.364 25.310 1.00 45.06 72 GLU A N 1
ATOM 555 C CA . GLU A 1 72 ? 2.853 -10.310 24.109 1.00 45.06 72 GLU A CA 1
ATOM 556 C C . GLU A 1 72 ? 2.842 -8.923 23.416 1.00 45.06 72 GLU A C 1
ATOM 558 O O . GLU A 1 72 ? 1.891 -8.524 22.748 1.00 45.06 72 GLU A O 1
ATOM 563 N N . THR A 1 73 ? 3.915 -8.152 23.561 1.00 46.47 73 THR A N 1
ATOM 564 C CA . THR A 1 73 ? 4.109 -6.849 22.937 1.00 46.47 73 THR A CA 1
ATOM 565 C C . THR A 1 73 ? 5.550 -6.679 22.472 1.00 46.47 73 THR A C 1
ATOM 567 O O . THR A 1 73 ? 6.113 -5.591 22.586 1.00 46.47 73 THR A O 1
ATOM 570 N N . GLU A 1 74 ? 6.164 -7.713 21.898 1.00 47.91 74 GLU A N 1
ATOM 571 C CA . GLU A 1 74 ? 7.100 -7.427 20.814 1.00 47.91 74 GLU A CA 1
ATOM 572 C C . GLU A 1 74 ? 6.254 -6.882 19.669 1.00 47.91 74 GLU A C 1
ATOM 574 O O . GLU A 1 74 ? 5.721 -7.616 18.841 1.00 47.91 74 GLU A O 1
ATOM 579 N N . THR A 1 75 ? 6.035 -5.570 19.676 1.00 52.69 75 THR A N 1
ATOM 580 C CA . THR A 1 75 ? 5.534 -4.875 18.503 1.00 52.69 75 THR A CA 1
ATOM 581 C C . THR A 1 75 ? 6.417 -5.290 17.337 1.00 52.69 75 THR A C 1
ATOM 583 O O . THR A 1 75 ? 7.588 -4.914 17.295 1.00 52.69 75 THR A O 1
ATOM 586 N N . ILE A 1 76 ? 5.867 -6.106 16.434 1.00 57.09 76 ILE A N 1
ATOM 587 C CA . ILE A 1 76 ? 6.498 -6.499 15.178 1.00 57.09 76 ILE A CA 1
ATOM 588 C C . ILE A 1 76 ? 6.560 -5.224 14.336 1.00 57.09 76 ILE A C 1
ATOM 590 O O . ILE A 1 76 ? 5.703 -4.981 13.499 1.00 57.09 76 ILE A O 1
ATOM 594 N N . TYR A 1 77 ? 7.522 -4.361 14.642 1.00 64.69 77 TYR A N 1
ATOM 595 C CA . TYR A 1 77 ? 7.963 -3.256 13.797 1.00 64.69 77 TYR A CA 1
ATOM 596 C C . TYR A 1 77 ? 9.142 -3.690 12.925 1.00 64.69 77 TYR A C 1
ATOM 598 O O . TYR A 1 77 ? 9.747 -2.875 12.238 1.00 64.69 77 TYR A O 1
ATOM 606 N N . GLU A 1 78 ? 9.481 -4.979 12.957 1.00 81.75 78 GLU A N 1
ATOM 607 C CA . GLU A 1 78 ? 10.566 -5.542 12.180 1.00 81.75 78 GLU A CA 1
ATOM 608 C C . GLU A 1 78 ? 9.991 -6.302 10.984 1.00 81.75 78 GLU A C 1
ATOM 610 O O . GLU A 1 78 ? 9.336 -7.336 11.127 1.00 81.75 78 GLU A O 1
ATOM 615 N N . ILE A 1 79 ? 10.245 -5.780 9.783 1.00 86.94 79 ILE A N 1
ATOM 616 C CA . ILE A 1 79 ? 9.782 -6.377 8.521 1.00 86.94 79 ILE A CA 1
ATOM 617 C C . ILE A 1 79 ? 10.293 -7.819 8.361 1.00 86.94 79 ILE A C 1
ATOM 619 O O . ILE A 1 79 ? 9.589 -8.671 7.826 1.00 86.94 79 ILE A O 1
ATOM 623 N N . ASN A 1 80 ? 11.489 -8.122 8.874 1.00 86.50 80 ASN A N 1
ATOM 624 C CA . ASN A 1 80 ? 12.116 -9.449 8.812 1.00 86.50 80 ASN A CA 1
ATOM 625 C C . ASN A 1 80 ? 11.399 -10.532 9.647 1.00 86.50 80 ASN A C 1
ATOM 627 O O . ASN A 1 80 ? 11.714 -11.709 9.489 1.00 86.50 80 ASN A O 1
ATOM 631 N N . ARG A 1 81 ? 10.462 -10.153 10.524 1.00 87.19 81 ARG A N 1
ATOM 632 C CA . ARG A 1 81 ? 9.661 -11.072 11.345 1.00 87.19 81 ARG A CA 1
ATOM 633 C C . ARG A 1 81 ? 8.263 -11.312 10.784 1.00 87.19 81 ARG A C 1
ATOM 635 O O . ARG A 1 81 ? 7.494 -12.053 11.390 1.00 87.19 81 ARG A O 1
ATOM 642 N N . LEU A 1 82 ? 7.922 -10.680 9.662 1.00 89.12 82 LEU A N 1
ATOM 643 C CA . LEU A 1 82 ? 6.628 -10.862 9.019 1.00 89.12 82 LEU A CA 1
ATOM 644 C C . LEU A 1 82 ? 6.541 -12.235 8.358 1.00 89.12 82 LEU A C 1
ATOM 646 O O . LEU A 1 82 ? 7.460 -12.692 7.679 1.00 89.12 82 LEU A O 1
ATOM 650 N N . GLU A 1 83 ? 5.394 -12.874 8.538 1.00 91.25 83 GLU A N 1
ATOM 651 C CA . GLU A 1 83 ? 5.103 -14.182 7.968 1.00 91.25 83 GLU A CA 1
ATOM 652 C C . GLU A 1 83 ? 4.354 -14.047 6.641 1.00 91.25 83 GLU A C 1
ATOM 654 O O . GLU A 1 83 ? 3.642 -13.067 6.404 1.00 91.25 83 GLU A O 1
ATOM 659 N N . ASN A 1 84 ? 4.449 -15.079 5.797 1.00 94.94 84 ASN A N 1
ATOM 660 C CA . ASN A 1 84 ? 3.763 -15.166 4.501 1.00 94.94 84 ASN A CA 1
ATOM 661 C C . ASN A 1 84 ? 4.182 -14.067 3.511 1.00 94.94 84 ASN A C 1
ATOM 663 O O . ASN A 1 84 ? 3.366 -13.531 2.760 1.00 94.94 84 ASN A O 1
ATOM 667 N N . VAL A 1 85 ? 5.472 -13.736 3.496 1.00 96.62 85 VAL A N 1
ATOM 668 C CA . VAL A 1 85 ? 6.030 -12.680 2.640 1.00 96.62 85 VAL A CA 1
ATOM 669 C C . VAL A 1 85 ? 6.560 -13.195 1.295 1.00 96.62 85 VAL A C 1
ATOM 671 O O . VAL A 1 85 ? 7.080 -12.416 0.504 1.00 96.62 85 VAL A O 1
ATOM 674 N N . ASP A 1 86 ? 6.375 -14.481 0.983 1.00 96.75 86 ASP A N 1
ATOM 675 C CA . ASP A 1 86 ? 6.917 -15.120 -0.229 1.00 96.75 86 ASP A CA 1
ATOM 676 C C . ASP A 1 86 ? 6.370 -14.529 -1.538 1.00 96.75 86 ASP A C 1
ATOM 678 O O . ASP A 1 86 ? 7.037 -14.567 -2.569 1.00 96.75 86 ASP A O 1
ATOM 682 N N . ASN A 1 87 ? 5.163 -13.953 -1.505 1.00 96.94 87 ASN A N 1
ATOM 683 C CA . ASN A 1 87 ? 4.561 -13.291 -2.666 1.00 96.94 87 ASN A CA 1
ATOM 684 C C . ASN A 1 87 ? 5.099 -11.871 -2.890 1.00 96.94 87 ASN A C 1
ATOM 686 O O . ASN A 1 87 ? 4.696 -11.219 -3.852 1.00 96.94 87 ASN A O 1
ATOM 690 N N . PHE A 1 88 ? 5.954 -11.352 -2.009 1.00 98.56 88 PHE A N 1
ATOM 691 C CA . PHE A 1 88 ? 6.474 -9.993 -2.085 1.00 98.56 88 PHE A CA 1
ATOM 692 C C . PHE A 1 88 ? 7.853 -9.997 -2.725 1.00 98.56 88 PHE A C 1
ATOM 694 O O . PHE A 1 88 ? 8.734 -10.789 -2.391 1.00 98.56 88 PHE A O 1
ATOM 701 N N . ARG A 1 89 ? 8.075 -9.059 -3.644 1.00 98.44 89 ARG A N 1
ATOM 702 C CA . ARG A 1 89 ? 9.420 -8.801 -4.146 1.00 98.44 89 ARG A CA 1
ATOM 703 C C . ARG A 1 89 ? 10.273 -8.245 -3.003 1.00 98.44 89 ARG A C 1
ATOM 705 O O . ARG A 1 89 ? 9.781 -7.487 -2.170 1.00 98.44 89 ARG A O 1
ATOM 712 N N . SER A 1 90 ? 11.573 -8.536 -3.013 1.00 96.75 90 SER A N 1
ATOM 713 C CA . SER A 1 90 ? 12.530 -7.845 -2.139 1.00 96.75 90 SER A CA 1
ATOM 714 C C . SER A 1 90 ? 12.357 -6.318 -2.241 1.00 96.75 90 SER A C 1
ATOM 716 O O . SER A 1 90 ? 12.234 -5.779 -3.351 1.00 96.75 90 SER A O 1
ATOM 718 N N . GLY A 1 91 ? 12.285 -5.641 -1.090 1.00 96.75 91 GLY A N 1
ATOM 719 C CA . GLY A 1 91 ? 12.042 -4.200 -0.981 1.00 96.75 91 GLY A CA 1
ATOM 720 C C . GLY A 1 91 ? 10.567 -3.777 -1.032 1.00 96.75 91 GLY A C 1
ATOM 721 O O . GLY A 1 91 ? 10.267 -2.601 -0.843 1.00 96.75 91 GLY A O 1
ATOM 722 N N . ALA A 1 92 ? 9.627 -4.681 -1.336 1.00 98.31 92 ALA A N 1
ATOM 723 C CA . ALA A 1 92 ? 8.222 -4.301 -1.496 1.00 98.31 92 ALA A CA 1
ATOM 724 C C . ALA A 1 92 ? 7.565 -3.912 -0.167 1.00 98.31 92 ALA A C 1
ATOM 726 O O . ALA A 1 92 ? 6.747 -2.996 -0.142 1.00 98.31 92 ALA A O 1
ATOM 727 N N . LEU A 1 93 ? 7.915 -4.577 0.937 1.00 98.00 93 LEU A N 1
ATOM 728 C CA . LEU A 1 93 ? 7.358 -4.252 2.251 1.00 98.00 93 LEU A CA 1
ATOM 729 C C . LEU A 1 93 ? 7.902 -2.921 2.761 1.00 98.00 93 LEU A C 1
ATOM 731 O O . LEU A 1 93 ? 7.122 -2.096 3.218 1.00 98.00 93 LEU A O 1
ATOM 735 N N . GLU A 1 94 ? 9.193 -2.661 2.588 1.00 97.06 94 GLU A N 1
ATOM 736 C CA . GLU A 1 94 ? 9.822 -1.371 2.874 1.00 97.06 94 GLU A CA 1
ATOM 737 C C . GLU A 1 94 ? 9.157 -0.258 2.051 1.00 97.06 94 GLU A C 1
ATOM 739 O O . GLU A 1 94 ? 8.744 0.769 2.587 1.00 97.06 94 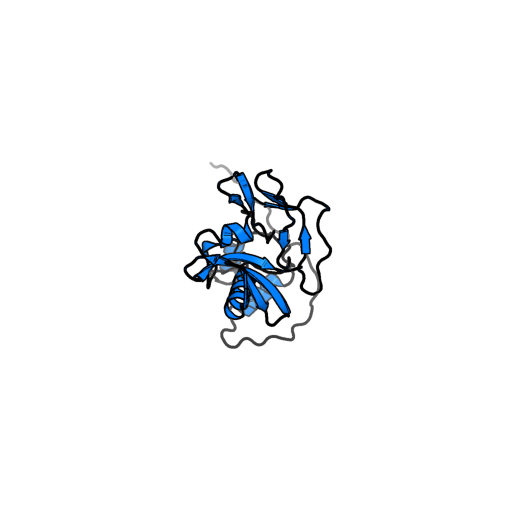GLU A O 1
ATOM 744 N N . HIS A 1 95 ? 8.937 -0.490 0.754 1.00 97.94 95 HIS A N 1
ATOM 745 C CA . HIS A 1 95 ? 8.215 0.446 -0.106 1.00 97.94 95 HIS A CA 1
ATOM 746 C C . HIS A 1 95 ? 6.797 0.744 0.415 1.00 97.94 95 HIS A C 1
ATOM 748 O O . HIS A 1 95 ? 6.376 1.902 0.463 1.00 97.94 95 HIS A O 1
ATOM 754 N N . ILE A 1 96 ? 6.037 -0.288 0.793 1.00 98.50 96 ILE A N 1
ATOM 755 C CA . ILE A 1 96 ? 4.650 -0.149 1.257 1.00 98.50 96 ILE A CA 1
ATOM 756 C C . ILE A 1 96 ? 4.589 0.530 2.633 1.00 98.50 96 ILE A C 1
ATOM 758 O O . ILE A 1 96 ? 3.758 1.416 2.832 1.00 98.50 96 ILE A O 1
ATOM 762 N N . LEU A 1 97 ? 5.452 0.130 3.567 1.00 97.25 97 LEU A N 1
ATOM 763 C CA . LEU A 1 97 ? 5.353 0.471 4.988 1.00 97.25 97 LEU A CA 1
ATOM 764 C C . LEU A 1 97 ? 6.196 1.684 5.393 1.00 97.25 97 LEU A C 1
ATOM 766 O O . LEU A 1 97 ? 5.795 2.416 6.288 1.00 97.25 97 LEU A O 1
ATOM 770 N N . GLU A 1 98 ? 7.343 1.913 4.757 1.00 96.75 98 GLU A N 1
ATOM 771 C CA . GLU A 1 98 ? 8.278 2.980 5.144 1.00 96.75 98 GLU A CA 1
ATOM 772 C C . GLU A 1 98 ? 8.320 4.131 4.137 1.00 96.75 98 GLU A C 1
ATOM 774 O O . GLU A 1 98 ? 8.596 5.268 4.522 1.00 96.75 98 GLU A O 1
ATOM 779 N N . GLY A 1 99 ? 8.040 3.847 2.861 1.00 97.38 99 GLY A N 1
ATOM 780 C CA . GLY A 1 99 ? 8.279 4.776 1.758 1.00 97.38 99 GLY A CA 1
ATOM 781 C C . GLY A 1 99 ? 9.731 4.780 1.285 1.00 97.38 99 GLY A C 1
ATOM 782 O O . GLY A 1 99 ? 10.650 4.370 1.991 1.00 97.38 99 GLY A O 1
ATOM 783 N N . GLU A 1 100 ? 9.952 5.246 0.056 1.00 96.88 100 GLU A N 1
ATOM 784 C CA . GLU A 1 100 ? 11.300 5.350 -0.514 1.00 96.88 100 GLU A CA 1
ATOM 785 C C . GLU A 1 100 ? 11.408 6.450 -1.580 1.00 96.88 100 GLU A C 1
ATOM 787 O O . GLU A 1 100 ? 10.420 6.854 -2.204 1.00 96.88 100 GLU A O 1
ATOM 792 N N . LEU A 1 101 ? 12.640 6.888 -1.843 1.00 97.69 101 LEU A N 1
ATOM 793 C CA . LEU A 1 101 ? 12.986 7.595 -3.070 1.00 97.69 101 LEU A CA 1
ATOM 794 C C . LEU A 1 101 ? 13.351 6.574 -4.149 1.00 97.69 101 LEU A C 1
ATOM 796 O O . LEU A 1 101 ? 14.280 5.784 -3.989 1.00 97.69 101 LEU A O 1
ATOM 800 N N . ASN A 1 102 ? 12.653 6.600 -5.285 1.00 95.88 102 ASN A N 1
ATOM 801 C CA . ASN A 1 102 ? 13.022 5.740 -6.408 1.00 95.88 102 ASN A CA 1
ATOM 802 C C . ASN A 1 102 ? 14.335 6.199 -7.075 1.00 95.88 102 ASN A C 1
ATOM 804 O O . ASN A 1 102 ? 14.859 7.273 -6.792 1.00 95.88 102 ASN A O 1
ATOM 808 N N . ALA A 1 103 ? 14.831 5.435 -8.055 1.00 95.75 103 ALA A N 1
ATOM 809 C CA . ALA A 1 103 ? 16.082 5.734 -8.772 1.00 95.75 103 ALA A CA 1
ATOM 810 C C . ALA A 1 103 ? 16.133 7.110 -9.481 1.00 95.75 103 ALA A C 1
ATOM 812 O O . ALA A 1 103 ? 17.187 7.517 -9.961 1.00 95.75 103 ALA A O 1
ATOM 813 N N . ARG A 1 104 ? 15.004 7.826 -9.585 1.00 96.62 104 ARG A N 1
ATOM 814 C CA . ARG A 1 104 ? 14.914 9.194 -10.123 1.00 96.62 104 ARG A CA 1
ATOM 815 C C . ARG A 1 104 ? 14.765 10.258 -9.026 1.00 96.62 104 ARG A C 1
ATOM 817 O O . ARG A 1 104 ? 14.415 11.389 -9.351 1.00 96.62 104 ARG A O 1
ATOM 824 N N . GLY A 1 105 ? 14.954 9.899 -7.757 1.00 96.88 105 GLY A N 1
ATOM 825 C CA . GLY A 1 105 ? 14.803 10.795 -6.609 1.00 96.88 105 GLY A CA 1
ATOM 826 C C . GLY A 1 105 ? 13.358 11.211 -6.331 1.00 96.88 105 GLY A C 1
ATOM 827 O O . GLY A 1 105 ? 13.134 12.272 -5.762 1.00 96.88 105 GLY A O 1
ATOM 828 N N . ARG A 1 106 ? 12.361 10.435 -6.779 1.00 97.81 106 ARG A N 1
ATOM 829 C CA . ARG A 1 106 ? 10.944 10.740 -6.517 1.00 97.81 106 ARG A CA 1
ATOM 830 C C . ARG A 1 106 ? 10.435 9.903 -5.355 1.00 97.81 106 ARG A C 1
ATOM 832 O O . ARG A 1 106 ? 10.612 8.684 -5.390 1.00 97.81 106 ARG A O 1
ATOM 839 N N . ALA A 1 107 ? 9.730 10.542 -4.425 1.00 98.00 107 ALA A N 1
ATOM 840 C CA . ALA A 1 107 ? 9.000 9.863 -3.364 1.00 98.00 107 ALA A CA 1
ATOM 841 C C . ALA A 1 107 ? 7.938 8.914 -3.941 1.00 98.00 107 ALA A C 1
ATOM 843 O O . ALA A 1 107 ? 7.147 9.289 -4.813 1.00 98.00 107 ALA A O 1
ATOM 844 N N . VAL A 1 108 ? 7.941 7.671 -3.467 1.00 97.81 108 VAL A N 1
ATOM 845 C CA . VAL A 1 108 ? 6.985 6.613 -3.813 1.00 97.81 108 VAL A CA 1
ATOM 846 C C . VAL A 1 108 ? 6.664 5.770 -2.575 1.00 97.81 108 VAL A C 1
ATOM 848 O O . VAL A 1 108 ? 7.335 5.875 -1.551 1.00 97.81 108 VAL A O 1
ATOM 851 N N . GLY A 1 109 ? 5.621 4.941 -2.666 1.00 97.81 109 GLY A N 1
ATOM 852 C CA . GLY A 1 109 ? 5.199 4.097 -1.548 1.00 97.81 109 GLY A CA 1
ATOM 853 C C . GLY A 1 109 ? 4.585 4.894 -0.397 1.00 97.81 109 GLY A C 1
ATOM 854 O O . GLY A 1 109 ? 3.899 5.891 -0.653 1.00 97.81 109 GLY A O 1
ATOM 855 N N . PHE A 1 110 ? 4.849 4.441 0.831 1.00 98.38 110 PHE A N 1
ATOM 856 C CA . PHE A 1 110 ? 4.335 4.972 2.099 1.00 98.38 110 PHE A CA 1
ATOM 857 C C . PHE A 1 110 ? 2.802 4.946 2.191 1.00 98.38 110 PHE A C 1
ATOM 859 O O . PHE A 1 110 ? 2.107 5.897 1.822 1.00 98.38 110 PHE A O 1
ATOM 866 N N . HIS A 1 111 ? 2.293 3.808 2.661 1.00 98.44 111 HIS A N 1
ATOM 867 C CA . HIS A 1 111 ? 0.873 3.478 2.799 1.00 98.44 111 HIS A CA 1
ATOM 868 C C . HIS A 1 111 ? 0.504 3.048 4.233 1.00 98.44 111 HIS A C 1
ATOM 870 O O . HIS A 1 111 ? -0.620 2.608 4.480 1.00 98.44 111 HIS A O 1
ATOM 876 N N . TYR A 1 112 ? 1.433 3.189 5.183 1.00 96.88 112 TYR A N 1
ATOM 877 C CA . TYR A 1 112 ? 1.237 2.953 6.610 1.00 96.88 112 TYR A CA 1
ATOM 878 C C . TYR A 1 112 ? 2.144 3.893 7.415 1.00 96.88 112 TYR A C 1
ATOM 880 O O . TYR A 1 112 ? 3.315 4.028 7.092 1.00 96.88 112 TYR A O 1
ATOM 888 N N . GLU A 1 113 ? 1.611 4.541 8.449 1.00 91.88 113 GLU A N 1
ATOM 889 C CA . GLU A 1 113 ? 2.336 5.534 9.271 1.00 91.88 113 GLU A CA 1
ATOM 890 C C . GLU A 1 113 ? 2.698 5.012 10.675 1.00 91.88 113 GLU A C 1
ATOM 892 O O . GLU A 1 113 ? 2.906 5.784 11.607 1.00 91.88 113 GLU A O 1
ATOM 897 N N . GLY A 1 114 ? 2.690 3.689 10.865 1.00 86.75 114 GLY A N 1
ATOM 898 C CA . GLY A 1 114 ? 2.980 3.070 12.160 1.00 86.75 114 GLY A CA 1
ATOM 899 C C . GLY A 1 114 ? 4.405 2.537 12.304 1.00 86.75 114 GLY A C 1
ATOM 900 O O . GLY A 1 114 ? 4.695 1.926 13.326 1.00 86.75 114 GLY A O 1
ATOM 901 N N . MET A 1 115 ? 5.285 2.714 11.311 1.00 86.69 115 MET A N 1
ATOM 902 C CA . MET A 1 115 ? 6.657 2.191 11.366 1.00 86.69 115 MET A CA 1
ATOM 903 C C . MET A 1 115 ? 7.601 3.177 12.068 1.00 86.69 115 MET A C 1
ATOM 905 O O . MET A 1 115 ? 7.765 4.293 11.585 1.00 86.69 115 MET A O 1
ATOM 909 N N . PRO A 1 116 ? 8.334 2.775 13.123 1.00 85.88 116 PRO A N 1
ATOM 910 C CA . PRO A 1 116 ? 9.405 3.594 13.699 1.00 85.88 116 PRO A CA 1
ATOM 911 C C . PRO A 1 116 ? 10.532 3.903 12.704 1.00 85.88 116 PRO A C 1
ATOM 913 O O . PRO A 1 116 ? 11.226 4.905 12.844 1.00 85.88 116 PRO A O 1
ATOM 916 N N . THR A 1 117 ? 10.719 3.031 11.711 1.00 88.44 117 THR A N 1
ATOM 917 C CA . THR A 1 117 ? 11.723 3.135 10.644 1.00 88.44 117 THR A CA 1
ATOM 918 C C . THR A 1 117 ? 11.215 3.874 9.405 1.00 88.44 117 THR A C 1
ATOM 920 O O . THR A 1 117 ? 11.926 3.931 8.402 1.00 88.44 117 THR A O 1
ATOM 923 N N . GLN A 1 118 ? 9.997 4.432 9.438 1.00 92.38 118 GLN A N 1
ATOM 924 C CA . GLN A 1 118 ? 9.439 5.125 8.281 1.00 92.38 118 GLN A CA 1
ATOM 925 C C . GLN A 1 118 ? 10.334 6.276 7.816 1.00 92.38 118 GLN A C 1
ATOM 927 O O . GLN A 1 118 ? 10.846 7.061 8.613 1.00 92.38 118 GLN A O 1
ATOM 932 N N . LYS A 1 119 ? 10.470 6.393 6.497 1.00 95.44 119 LYS A N 1
ATOM 933 C CA . LYS A 1 119 ? 11.101 7.538 5.824 1.00 95.44 119 LYS A CA 1
ATOM 934 C C . LYS A 1 119 ? 10.053 8.550 5.379 1.00 95.44 119 LYS A C 1
ATOM 936 O O . LYS A 1 119 ? 10.343 9.728 5.188 1.00 95.44 119 LYS A O 1
ATOM 941 N N . GLY A 1 120 ? 8.828 8.064 5.181 1.00 95.88 120 GLY A N 1
ATOM 942 C CA . GLY A 1 120 ? 7.671 8.868 4.861 1.00 95.88 120 GLY A CA 1
ATOM 943 C C . GLY A 1 120 ? 7.085 9.594 6.070 1.00 95.88 120 GLY A C 1
ATOM 944 O O . GLY A 1 120 ? 7.132 9.117 7.206 1.00 95.88 120 GLY A O 1
ATOM 945 N N . SER A 1 121 ? 6.471 10.742 5.811 1.00 97.25 121 SER A N 1
ATOM 946 C CA . SER A 1 121 ? 5.609 11.442 6.757 1.00 97.25 121 SER A CA 1
ATOM 947 C C . SER A 1 121 ? 4.390 12.025 6.048 1.00 97.25 121 SER A C 1
ATOM 949 O O . SER A 1 121 ? 4.410 12.299 4.844 1.00 97.25 121 SER A O 1
ATOM 951 N N . ILE A 1 122 ? 3.292 12.170 6.789 1.00 97.75 122 ILE A N 1
ATOM 952 C CA . ILE A 1 122 ? 2.095 12.851 6.301 1.00 97.75 122 ILE A CA 1
ATOM 953 C C . ILE A 1 122 ? 2.294 14.363 6.425 1.00 97.75 122 ILE A C 1
ATOM 955 O O . ILE A 1 122 ? 2.693 14.862 7.479 1.00 97.75 122 ILE A O 1
ATOM 959 N N . VAL A 1 123 ? 1.925 15.107 5.379 1.00 96.56 123 VAL A N 1
ATOM 960 C CA . VAL A 1 123 ? 1.815 16.568 5.457 1.00 96.56 123 VAL A CA 1
ATOM 961 C C . VAL A 1 123 ? 0.629 16.917 6.357 1.00 96.56 123 VAL A C 1
ATOM 963 O O . VAL A 1 123 ? -0.527 16.644 6.013 1.00 96.56 123 VAL A O 1
ATOM 966 N N . ILE A 1 124 ? 0.906 17.516 7.517 1.00 94.44 124 ILE A N 1
ATOM 967 C CA . ILE A 1 124 ? -0.094 17.794 8.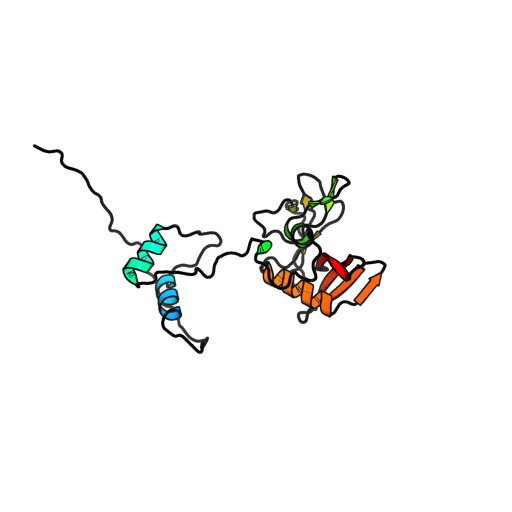559 1.00 94.44 124 ILE A CA 1
ATOM 968 C C . ILE A 1 124 ? -1.281 18.582 7.987 1.00 94.44 124 ILE A C 1
ATOM 970 O O . ILE A 1 124 ? -1.114 19.606 7.325 1.00 94.44 124 ILE A O 1
ATOM 974 N N . GLY A 1 125 ? -2.496 18.111 8.281 1.00 96.44 125 GLY A N 1
ATOM 975 C CA . GLY A 1 125 ? -3.745 18.750 7.855 1.00 96.44 125 GLY A CA 1
ATOM 976 C C . GLY A 1 125 ? -4.215 18.378 6.445 1.00 96.44 125 GLY A C 1
ATOM 977 O O . GLY A 1 125 ? -5.237 18.897 6.004 1.00 96.44 125 GLY A O 1
ATOM 978 N N . THR A 1 126 ? -3.509 17.483 5.747 1.00 97.81 126 THR A N 1
ATOM 979 C CA . THR A 1 126 ? -3.916 16.993 4.413 1.00 97.81 126 THR A CA 1
ATOM 980 C C . THR A 1 126 ? -4.676 15.666 4.444 1.00 97.81 126 THR A C 1
ATOM 982 O O . THR A 1 126 ? -5.150 15.212 3.403 1.00 97.81 126 THR A O 1
ATOM 985 N N . GLU A 1 127 ? -4.802 15.047 5.620 1.00 98.00 127 GLU A N 1
ATOM 986 C CA . GLU A 1 127 ? -5.534 13.795 5.806 1.00 98.00 127 GLU A CA 1
ATOM 987 C C . GLU A 1 127 ? -7.025 13.967 5.498 1.00 98.00 127 GLU A C 1
ATOM 989 O O . GLU A 1 127 ? -7.686 14.891 5.980 1.00 98.00 127 GLU A O 1
ATOM 994 N N . SER A 1 128 ? -7.581 13.036 4.728 1.00 98.38 128 SER A N 1
ATOM 995 C CA . SER A 1 128 ? -9.026 12.879 4.613 1.00 98.38 128 SER A CA 1
ATOM 996 C C . SER A 1 128 ? -9.600 12.207 5.862 1.00 98.38 128 SER A C 1
ATOM 998 O O . SER A 1 128 ? -8.899 11.534 6.618 1.00 98.38 128 SER A O 1
ATOM 1000 N N . LEU A 1 129 ? -10.917 12.317 6.049 1.00 97.88 129 LEU A N 1
ATOM 1001 C CA . LEU A 1 129 ? -11.607 11.438 6.992 1.00 97.88 129 LEU A CA 1
ATOM 1002 C C . LEU A 1 129 ? -11.468 9.976 6.529 1.00 97.88 129 LEU A C 1
ATOM 1004 O O . LEU A 1 129 ? -11.494 9.733 5.321 1.00 97.88 129 LEU A O 1
ATOM 1008 N N . PRO A 1 130 ? -11.347 9.001 7.444 1.00 98.12 130 PRO A N 1
ATOM 1009 C CA . PRO A 1 130 ? -11.404 7.596 7.068 1.00 98.12 130 PRO A CA 1
ATOM 1010 C C . PRO A 1 130 ? -12.764 7.216 6.469 1.00 98.12 130 PRO A C 1
ATOM 1012 O O . PRO A 1 130 ? -13.812 7.660 6.943 1.00 98.12 130 PRO A O 1
ATOM 1015 N N . ASN A 1 131 ? -12.755 6.366 5.443 1.00 97.94 131 ASN A N 1
ATOM 1016 C CA . ASN A 1 131 ? -13.963 5.772 4.879 1.00 97.94 131 ASN A CA 1
ATOM 1017 C C . ASN A 1 131 ? -14.517 4.661 5.800 1.00 97.94 131 ASN A C 1
ATOM 1019 O O . ASN A 1 131 ? -13.972 4.368 6.865 1.00 97.94 131 ASN A O 1
ATOM 1023 N N . SER A 1 132 ? -15.596 3.988 5.380 1.00 97.31 132 SER A N 1
ATOM 1024 C CA . SER A 1 132 ? -16.240 2.920 6.174 1.00 97.31 132 SER A CA 1
ATOM 1025 C C . SER A 1 132 ? -15.346 1.710 6.501 1.00 97.31 132 SER A C 1
ATOM 1027 O O . SER A 1 132 ? -15.730 0.873 7.317 1.00 97.31 132 SER A O 1
ATOM 1029 N N . LYS A 1 133 ? -14.177 1.598 5.861 1.00 97.38 133 LYS A N 1
ATOM 1030 C CA . LYS A 1 133 ? -13.177 0.543 6.070 1.00 97.38 133 LYS A CA 1
ATOM 1031 C C . LYS A 1 133 ? -11.924 1.046 6.786 1.00 97.38 133 LYS A C 1
ATOM 1033 O O . LYS A 1 133 ? -10.982 0.279 6.927 1.00 97.38 133 LYS A O 1
ATOM 1038 N N . GLY A 1 134 ? -11.902 2.306 7.227 1.00 97.50 134 GLY A N 1
ATOM 1039 C CA . GLY A 1 134 ? -10.755 2.911 7.905 1.00 97.50 134 GLY A CA 1
ATOM 1040 C C . GLY A 1 134 ? -9.646 3.398 6.968 1.00 97.50 134 GLY A C 1
ATOM 1041 O O . GLY A 1 134 ? -8.634 3.896 7.452 1.00 97.50 134 GLY A O 1
ATOM 1042 N N . VAL A 1 135 ? -9.829 3.291 5.648 1.00 98.69 135 VAL A N 1
ATOM 1043 C CA . VAL A 1 135 ? -8.879 3.812 4.655 1.00 98.69 135 VAL A CA 1
ATOM 1044 C C . VAL A 1 135 ? -9.018 5.324 4.601 1.00 98.69 135 VAL A C 1
ATOM 1046 O O . VAL A 1 135 ? -10.132 5.841 4.615 1.00 98.69 135 VAL A O 1
ATOM 1049 N N . TYR A 1 136 ? -7.906 6.035 4.507 1.00 98.62 136 TYR A N 1
ATOM 1050 C CA . TYR A 1 136 ? -7.869 7.484 4.329 1.00 98.62 136 TYR A CA 1
ATOM 1051 C C . TYR A 1 136 ? -6.769 7.849 3.334 1.00 98.62 136 TYR A C 1
ATOM 1053 O O . TYR A 1 136 ? -5.937 7.012 2.982 1.00 98.62 136 TYR A O 1
ATOM 1061 N N . THR A 1 137 ? -6.768 9.089 2.858 1.00 98.75 137 THR A N 1
ATOM 1062 C CA . THR A 1 137 ? -5.723 9.602 1.965 1.00 98.75 137 THR A CA 1
ATOM 1063 C C . THR A 1 137 ? -5.022 10.791 2.584 1.00 98.75 137 THR A C 1
ATOM 1065 O O . THR A 1 137 ? -5.625 11.515 3.371 1.00 98.75 137 THR A O 1
ATOM 1068 N N . ALA A 1 138 ? -3.765 11.011 2.216 1.00 98.44 138 ALA A N 1
ATOM 1069 C CA . ALA A 1 138 ? -3.038 12.212 2.602 1.00 98.44 138 ALA A CA 1
ATOM 1070 C C . ALA A 1 138 ? -1.954 12.563 1.578 1.00 98.44 138 ALA A C 1
ATOM 1072 O O . ALA A 1 138 ? -1.508 11.708 0.800 1.00 98.44 138 ALA A O 1
ATOM 1073 N N . MET A 1 139 ? -1.515 13.821 1.589 1.00 98.25 139 MET A N 1
ATOM 1074 C CA . MET A 1 139 ? -0.253 14.192 0.954 1.00 98.25 139 MET A CA 1
ATOM 1075 C C . MET A 1 139 ? 0.894 13.679 1.821 1.00 98.25 139 MET A C 1
ATOM 1077 O O . MET A 1 139 ? 0.811 13.707 3.050 1.00 98.25 139 MET A O 1
ATOM 1081 N N . VAL A 1 140 ? 1.959 13.206 1.179 1.00 98.06 140 VAL A N 1
ATOM 1082 C CA . VAL A 1 140 ? 3.099 12.613 1.880 1.00 98.06 140 VAL A CA 1
ATOM 1083 C C . VAL A 1 140 ? 4.413 13.139 1.338 1.00 98.06 140 VAL A C 1
ATOM 1085 O O . VAL A 1 140 ? 4.528 13.469 0.154 1.00 98.06 140 VAL A O 1
ATOM 1088 N N . GLU A 1 141 ? 5.406 13.159 2.209 1.00 97.69 141 GLU A N 1
ATOM 1089 C CA . GLU A 1 141 ? 6.797 13.473 1.904 1.00 97.69 141 GLU A CA 1
ATOM 1090 C C . GLU A 1 141 ? 7.645 12.259 2.272 1.00 97.69 141 GLU A C 1
ATOM 1092 O O . GLU A 1 141 ? 7.333 11.583 3.247 1.00 97.69 141 GLU A O 1
ATOM 1097 N N . VAL A 1 142 ? 8.692 11.961 1.507 1.00 97.81 142 VAL A N 1
ATOM 1098 C CA . VAL A 1 142 ? 9.693 10.940 1.856 1.00 97.81 142 VAL A CA 1
ATOM 1099 C C . VAL A 1 142 ? 11.055 11.597 1.741 1.00 97.81 142 VAL A C 1
ATOM 1101 O O . VAL A 1 142 ? 11.363 12.116 0.669 1.00 97.81 142 VAL A O 1
ATOM 1104 N N . ASP A 1 143 ? 11.842 11.593 2.819 1.00 94.88 143 ASP A N 1
ATOM 1105 C CA . ASP A 1 143 ? 13.150 12.266 2.876 1.00 94.88 143 ASP A CA 1
ATOM 1106 C C . ASP A 1 143 ? 13.090 13.709 2.312 1.00 94.88 143 ASP A C 1
ATOM 1108 O O . ASP A 1 143 ? 13.829 14.069 1.394 1.00 94.88 143 ASP A O 1
ATOM 1112 N N . ASP A 1 144 ? 12.135 14.508 2.807 1.00 95.38 144 ASP A N 1
ATOM 1113 C CA . ASP A 1 144 ? 11.847 15.899 2.397 1.00 95.38 144 ASP A CA 1
ATOM 1114 C C . ASP A 1 144 ? 11.409 16.092 0.924 1.00 95.38 144 ASP A C 1
ATOM 1116 O O . ASP A 1 144 ? 11.297 17.216 0.425 1.00 95.38 144 ASP A O 1
ATOM 1120 N N . VAL A 1 145 ? 11.127 15.007 0.193 1.00 98.00 145 VAL A N 1
ATOM 1121 C CA . VAL A 1 145 ? 10.584 15.060 -1.171 1.00 98.00 145 VAL A CA 1
ATOM 1122 C C . VAL A 1 145 ? 9.083 14.802 -1.145 1.00 98.00 145 VAL A C 1
ATOM 1124 O O . VAL A 1 145 ? 8.627 13.691 -0.875 1.00 98.00 145 VAL A O 1
ATOM 1127 N N . VAL A 1 146 ? 8.294 15.813 -1.513 1.00 97.56 146 VAL A N 1
ATOM 1128 C CA . VAL A 1 146 ? 6.834 15.685 -1.628 1.00 97.56 146 VAL A CA 1
ATOM 1129 C C . VAL A 1 146 ? 6.466 14.741 -2.776 1.00 97.56 146 VAL A C 1
ATOM 1131 O O . VAL A 1 146 ? 6.902 14.904 -3.923 1.00 97.56 146 VAL A O 1
ATOM 1134 N N . LYS A 1 147 ? 5.615 13.756 -2.488 1.00 96.69 147 LYS A N 1
ATOM 1135 C CA . LYS A 1 147 ? 5.060 12.844 -3.490 1.00 96.69 147 LYS A CA 1
ATOM 1136 C C . LYS A 1 147 ? 4.062 13.585 -4.379 1.00 96.69 147 LYS A C 1
ATOM 1138 O O . LYS A 1 147 ? 3.209 14.330 -3.910 1.00 96.69 147 LYS A O 1
ATOM 1143 N N . SER A 1 148 ? 4.124 13.340 -5.687 1.00 94.56 148 SER A N 1
ATOM 1144 C CA . SER A 1 148 ? 3.287 14.050 -6.669 1.00 94.56 148 SER A CA 1
ATOM 1145 C C . SER A 1 148 ? 1.797 13.693 -6.613 1.00 94.56 148 SER A C 1
ATOM 1147 O O . SER A 1 148 ? 0.986 14.360 -7.246 1.00 94.56 148 SER A O 1
ATOM 1149 N N . ALA A 1 149 ? 1.447 12.601 -5.938 1.00 94.62 149 ALA A N 1
ATOM 1150 C CA . ALA A 1 149 ? 0.081 12.132 -5.760 1.00 94.62 149 ALA A CA 1
ATOM 1151 C C . ALA A 1 149 ? -0.117 11.708 -4.305 1.00 94.62 149 ALA A C 1
ATOM 1153 O O . ALA A 1 149 ? 0.819 11.207 -3.678 1.00 94.62 149 ALA A O 1
ATOM 1154 N N . ASN A 1 150 ? -1.339 11.865 -3.801 1.00 96.38 150 ASN A N 1
ATOM 1155 C CA . ASN A 1 150 ? -1.689 11.427 -2.456 1.00 96.38 150 ASN A CA 1
ATOM 1156 C C . ASN A 1 150 ? -1.455 9.918 -2.295 1.00 96.38 150 ASN A C 1
ATOM 1158 O O . ASN A 1 150 ? -1.668 9.132 -3.224 1.00 96.38 150 ASN A O 1
ATOM 1162 N N . SER A 1 151 ? -1.043 9.514 -1.097 1.00 98.12 151 SER A N 1
ATOM 1163 C CA . SER A 1 151 ? -1.089 8.113 -0.680 1.00 98.12 151 SER A CA 1
ATOM 1164 C C . SER A 1 151 ? -2.464 7.793 -0.105 1.00 98.12 151 SER A C 1
ATOM 1166 O O . SER A 1 151 ? -3.061 8.631 0.566 1.00 98.12 151 SER A O 1
ATOM 1168 N N . SER A 1 152 ? -2.935 6.569 -0.344 1.00 98.56 152 SER A N 1
ATOM 1169 C CA . SER A 1 152 ? -4.028 5.955 0.420 1.00 98.56 152 SER A CA 1
ATOM 1170 C C . SER A 1 152 ? -3.427 5.035 1.475 1.00 98.56 152 SER A C 1
AT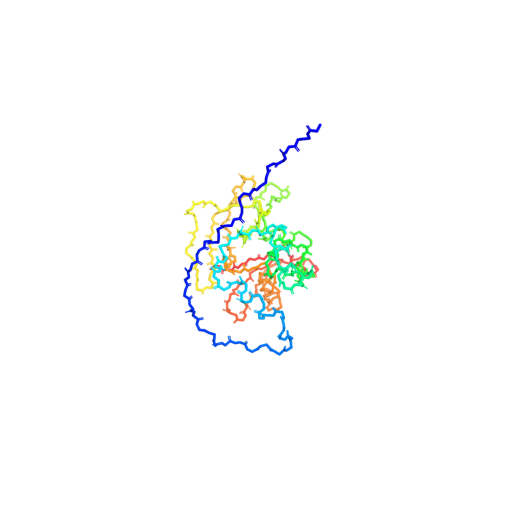OM 1172 O O . SER A 1 152 ? -2.467 4.326 1.175 1.00 98.56 152 SER A O 1
ATOM 1174 N N . PHE A 1 153 ? -3.961 5.051 2.687 1.00 98.75 153 PHE A N 1
ATOM 1175 C CA . PHE A 1 153 ? -3.362 4.408 3.850 1.00 98.75 153 PHE A CA 1
ATOM 1176 C C . PHE A 1 153 ? -4.202 3.253 4.369 1.00 98.75 153 PHE A C 1
ATOM 1178 O O . PHE A 1 153 ? -5.433 3.320 4.384 1.00 98.75 153 PHE A O 1
ATOM 1185 N N . PHE A 1 154 ? -3.520 2.198 4.820 1.00 98.62 154 PHE A N 1
ATOM 1186 C CA . PHE A 1 154 ? -4.160 1.120 5.569 1.00 98.62 154 PHE A CA 1
ATOM 1187 C C . PHE A 1 154 ? -4.765 1.659 6.876 1.00 98.62 154 PHE A C 1
ATOM 1189 O O . PHE A 1 154 ? -4.297 2.682 7.389 1.00 98.62 154 PHE A O 1
ATOM 1196 N N . PRO A 1 155 ? -5.799 0.995 7.428 1.00 97.06 155 PRO A N 1
ATOM 1197 C CA . PRO A 1 155 ? -6.417 1.434 8.674 1.00 97.06 155 PRO A CA 1
ATOM 1198 C C . PRO A 1 155 ? -5.390 1.578 9.803 1.00 97.06 155 PRO A C 1
ATOM 1200 O O . PRO A 1 155 ? -4.525 0.720 9.984 1.00 97.06 155 PRO A O 1
ATOM 1203 N N . LYS A 1 156 ? -5.477 2.670 10.574 1.00 92.19 156 LYS A N 1
ATOM 1204 C CA . LYS A 1 156 ? -4.493 2.995 11.631 1.00 92.19 156 LYS A CA 1
ATOM 1205 C C . LYS A 1 156 ? -4.452 1.960 12.763 1.00 92.19 156 LYS A C 1
ATOM 1207 O O . LYS A 1 156 ? -3.495 1.921 13.532 1.00 92.19 156 LYS A O 1
ATOM 1212 N N . ASP A 1 157 ? -5.510 1.171 12.910 1.00 88.88 157 ASP A N 1
ATOM 1213 C CA . ASP A 1 157 ? -5.641 0.105 13.901 1.00 88.88 157 ASP A CA 1
ATOM 1214 C C . ASP A 1 157 ? -5.100 -1.248 13.414 1.00 88.88 157 ASP A C 1
ATOM 1216 O O . ASP A 1 157 ? -5.027 -2.183 14.211 1.00 88.88 157 ASP A O 1
ATOM 1220 N N . TRP A 1 158 ? -4.674 -1.356 12.150 1.00 91.44 158 TRP A N 1
ATOM 1221 C CA . TRP A 1 158 ? -4.011 -2.556 11.651 1.00 91.44 158 TRP A CA 1
ATOM 1222 C C . TRP A 1 158 ? -2.553 -2.623 12.109 1.00 91.44 158 TRP A C 1
ATOM 1224 O O . TRP A 1 158 ? -1.800 -1.649 12.033 1.00 91.44 158 TRP A O 1
ATOM 1234 N N . ASN A 1 159 ? -2.140 -3.811 12.545 1.00 89.12 159 ASN A N 1
ATOM 1235 C CA . ASN A 1 159 ? -0.734 -4.160 12.721 1.00 89.12 159 ASN A CA 1
ATOM 1236 C C . ASN A 1 159 ? -0.102 -4.623 11.392 1.00 89.12 159 ASN A C 1
ATOM 1238 O O . ASN A 1 159 ? -0.802 -4.903 10.415 1.00 89.12 159 ASN A O 1
ATOM 1242 N N . LEU A 1 160 ? 1.230 -4.735 11.355 1.00 90.31 160 LEU A N 1
ATOM 1243 C CA . LEU A 1 160 ? 1.953 -5.101 10.131 1.00 90.31 160 LEU A CA 1
ATOM 1244 C C . LEU A 1 160 ? 1.528 -6.455 9.556 1.00 90.31 160 LEU A C 1
ATOM 1246 O O . LEU A 1 160 ? 1.376 -6.588 8.343 1.00 90.31 160 LEU A O 1
ATOM 1250 N N . GLN A 1 161 ? 1.286 -7.452 10.409 1.00 94.44 161 GLN A N 1
ATOM 1251 C CA . GLN A 1 161 ? 0.871 -8.772 9.940 1.00 94.44 161 GLN A CA 1
ATOM 1252 C C . GLN A 1 161 ? -0.545 -8.741 9.349 1.00 94.44 161 GLN A C 1
ATOM 1254 O O . GLN A 1 161 ? -0.808 -9.427 8.366 1.00 94.44 161 GLN A O 1
ATOM 1259 N N . GLN A 1 162 ? -1.454 -7.917 9.879 1.00 94.56 162 GLN A N 1
ATOM 1260 C CA . GLN A 1 162 ? -2.775 -7.697 9.279 1.00 94.56 162 GLN A CA 1
ATOM 1261 C C . GLN A 1 162 ? -2.665 -7.049 7.896 1.00 94.56 162 GLN A C 1
ATOM 1263 O O . GLN A 1 162 ? -3.390 -7.453 6.989 1.00 94.56 162 GLN A O 1
ATOM 1268 N N . ILE A 1 163 ? -1.728 -6.113 7.705 1.00 97.56 163 ILE A N 1
ATOM 1269 C CA . ILE A 1 163 ? -1.446 -5.523 6.388 1.00 97.56 163 ILE A CA 1
ATOM 1270 C C . ILE A 1 163 ? -0.965 -6.601 5.412 1.00 97.56 163 ILE A C 1
ATOM 1272 O O . ILE A 1 163 ? -1.542 -6.743 4.333 1.00 97.56 163 ILE A O 1
ATOM 1276 N N . VAL A 1 164 ? 0.032 -7.407 5.794 1.00 98.00 164 VAL A N 1
ATOM 1277 C CA . VAL A 1 164 ? 0.552 -8.501 4.952 1.00 98.00 164 VAL A CA 1
ATOM 1278 C C . VAL A 1 164 ? -0.538 -9.519 4.619 1.00 98.00 164 VAL A C 1
ATOM 1280 O O . VAL A 1 164 ? -0.716 -9.877 3.455 1.00 98.00 164 VAL A O 1
ATOM 1283 N N . ASN A 1 165 ? -1.313 -9.951 5.616 1.00 97.75 165 ASN A N 1
ATOM 1284 C CA . ASN A 1 165 ? -2.403 -10.907 5.428 1.00 97.75 165 ASN A CA 1
ATOM 1285 C C . ASN A 1 165 ? -3.490 -10.348 4.503 1.00 97.75 165 ASN A C 1
ATOM 1287 O O . ASN A 1 165 ? -3.931 -11.051 3.597 1.00 97.75 165 ASN A O 1
ATOM 1291 N N . GLY A 1 166 ? -3.876 -9.082 4.680 1.00 98.31 166 GLY A N 1
ATOM 1292 C CA . GLY A 1 166 ? -4.851 -8.418 3.820 1.00 98.31 166 GLY A CA 1
ATOM 1293 C C . GLY A 1 166 ? -4.368 -8.297 2.375 1.00 98.31 166 GLY A C 1
ATOM 1294 O O . GLY A 1 166 ? -5.113 -8.601 1.445 1.00 98.31 166 GLY A O 1
ATOM 1295 N N . ILE A 1 167 ? -3.101 -7.927 2.169 1.00 98.88 167 ILE A N 1
ATOM 1296 C CA . ILE A 1 167 ? -2.492 -7.882 0.834 1.00 98.88 167 ILE A CA 1
ATOM 1297 C C . ILE A 1 167 ? -2.458 -9.279 0.200 1.00 98.88 167 ILE A C 1
ATOM 1299 O O . ILE A 1 167 ? -2.788 -9.410 -0.976 1.00 98.88 167 ILE A O 1
ATOM 1303 N N . ASN A 1 168 ? -2.107 -10.325 0.953 1.00 98.75 168 ASN A N 1
ATOM 1304 C CA . ASN A 1 168 ? -2.109 -11.703 0.455 1.00 98.75 168 ASN A CA 1
ATOM 1305 C C . ASN A 1 168 ? -3.520 -12.199 0.102 1.00 98.75 168 ASN A C 1
ATOM 1307 O O . ASN A 1 168 ? -3.697 -12.847 -0.928 1.00 98.75 168 ASN A O 1
ATOM 1311 N N . GLU A 1 169 ? -4.535 -11.872 0.904 1.00 98.50 169 GLU A N 1
ATOM 1312 C CA . GLU A 1 169 ? -5.934 -12.181 0.587 1.00 98.50 169 GLU A CA 1
ATOM 1313 C C . GLU A 1 169 ? -6.368 -11.476 -0.706 1.00 98.50 169 GLU A C 1
ATOM 1315 O O . GLU A 1 169 ? -6.888 -12.117 -1.623 1.00 98.50 169 GLU A O 1
ATOM 1320 N N . ALA A 1 170 ? -6.079 -10.177 -0.831 1.00 98.75 170 ALA A N 1
ATOM 1321 C CA . ALA A 1 170 ? -6.326 -9.440 -2.065 1.00 98.75 170 ALA A CA 1
ATOM 1322 C C . ALA A 1 170 ? -5.560 -10.042 -3.248 1.00 98.75 170 ALA A C 1
ATOM 1324 O O . ALA A 1 170 ? -6.102 -10.131 -4.345 1.00 98.75 170 ALA A O 1
ATOM 1325 N N . TYR A 1 171 ? -4.319 -10.481 -3.040 1.00 98.75 171 TYR A N 1
ATOM 1326 C CA . TYR A 1 171 ? -3.516 -11.119 -4.072 1.00 98.75 171 TYR A CA 1
ATOM 1327 C C . TYR A 1 171 ? -4.182 -12.410 -4.546 1.00 98.75 171 TYR A C 1
ATOM 1329 O O . TYR A 1 171 ? -4.351 -12.594 -5.747 1.00 98.75 171 TYR A O 1
ATOM 1337 N N . VAL A 1 172 ? -4.644 -13.277 -3.646 1.00 98.56 172 VAL A N 1
ATOM 1338 C CA . VAL A 1 172 ? -5.387 -14.493 -4.019 1.00 98.56 172 VAL A CA 1
ATOM 1339 C C . VAL A 1 172 ? -6.665 -14.154 -4.796 1.00 98.56 172 VAL A C 1
ATOM 1341 O O . VAL A 1 172 ? -6.941 -14.784 -5.816 1.00 98.56 172 VAL A O 1
ATOM 1344 N N . ASN A 1 173 ? -7.390 -13.113 -4.380 1.00 97.94 173 ASN A N 1
ATOM 1345 C CA . ASN A 1 173 ? -8.656 -12.685 -4.986 1.00 97.94 173 ASN A CA 1
ATOM 1346 C C . ASN A 1 173 ? -8.491 -11.733 -6.188 1.00 97.94 173 ASN A C 1
ATOM 1348 O O . ASN A 1 173 ? -9.476 -11.161 -6.666 1.00 97.94 173 ASN A O 1
ATOM 1352 N N . ARG A 1 174 ? -7.258 -11.508 -6.655 1.00 98.56 174 ARG A N 1
ATOM 1353 C CA . ARG A 1 174 ? -6.948 -10.410 -7.572 1.00 98.56 174 ARG A CA 1
ATOM 1354 C C . ARG A 1 174 ? -7.562 -10.591 -8.957 1.00 98.56 174 ARG A C 1
ATOM 1356 O O . ARG A 1 174 ? -7.527 -11.666 -9.553 1.00 98.56 174 ARG A O 1
ATOM 1363 N N . GLN A 1 175 ? -8.009 -9.482 -9.521 1.00 98.62 175 GLN A N 1
ATOM 1364 C CA . GLN A 1 175 ? -8.457 -9.343 -10.897 1.00 98.62 175 GLN A CA 1
ATOM 1365 C C . GLN A 1 175 ? -7.500 -8.430 -11.657 1.00 98.62 175 GLN A C 1
ATOM 1367 O O . GLN A 1 175 ? -6.995 -7.437 -11.129 1.00 98.62 175 GLN A O 1
ATOM 1372 N N . PHE A 1 176 ? -7.229 -8.782 -12.911 1.00 98.56 176 PHE A N 1
ATOM 1373 C CA . PHE A 1 176 ? -6.409 -7.969 -13.800 1.00 98.56 176 PHE A CA 1
ATOM 1374 C C . PHE A 1 176 ? -7.120 -6.659 -14.144 1.00 98.56 176 PHE A C 1
ATOM 1376 O O . PHE A 1 176 ? -8.289 -6.671 -14.522 1.00 98.56 176 PHE A O 1
ATOM 1383 N N . ILE A 1 177 ? -6.393 -5.542 -14.074 1.00 98.50 177 ILE A N 1
ATOM 1384 C CA . ILE A 1 177 ? -6.888 -4.238 -14.529 1.00 98.50 177 ILE A CA 1
ATOM 1385 C C . ILE A 1 177 ? -6.223 -3.863 -15.852 1.00 98.50 177 ILE A C 1
ATOM 1387 O O . ILE A 1 177 ? -6.893 -3.663 -16.861 1.00 98.50 177 ILE A O 1
ATOM 1391 N N . SER A 1 178 ? -4.898 -3.703 -15.842 1.00 98.12 178 SER A N 1
ATOM 1392 C CA . SER A 1 178 ? -4.132 -3.243 -17.006 1.00 98.12 178 SER A CA 1
ATOM 1393 C C . SER A 1 178 ? -2.631 -3.329 -16.742 1.00 98.12 178 SER A C 1
ATOM 1395 O O . SER A 1 178 ? -2.188 -2.959 -15.654 1.00 98.12 178 SER A O 1
ATOM 1397 N N . GLY A 1 179 ? -1.827 -3.690 -17.745 1.00 97.94 179 GLY A N 1
ATOM 1398 C CA . GLY A 1 179 ? -0.367 -3.720 -17.611 1.00 97.94 179 GLY A CA 1
ATOM 1399 C C . GLY A 1 179 ? 0.070 -4.698 -16.521 1.00 97.94 179 GLY A C 1
ATOM 1400 O O . GLY A 1 179 ? -0.177 -5.890 -16.633 1.00 97.94 179 GLY A O 1
ATOM 1401 N N . ASN A 1 180 ? 0.690 -4.199 -15.457 1.00 98.44 180 ASN A N 1
ATOM 1402 C CA . ASN A 1 180 ? 1.050 -5.001 -14.290 1.00 98.44 180 ASN A CA 1
ATOM 1403 C C . ASN A 1 180 ? 0.179 -4.711 -13.055 1.00 98.44 180 ASN A C 1
ATOM 1405 O O . ASN A 1 180 ? 0.565 -5.051 -11.939 1.00 98.44 180 ASN A O 1
ATOM 1409 N N . ARG A 1 181 ? -0.975 -4.062 -13.249 1.00 98.69 181 ARG A N 1
ATOM 1410 C CA . ARG A 1 181 ? -1.883 -3.624 -12.189 1.00 98.69 181 ARG A CA 1
ATOM 1411 C C . ARG A 1 181 ? -3.046 -4.590 -12.011 1.00 98.69 181 ARG A C 1
ATOM 1413 O O . ARG A 1 181 ? -3.723 -4.944 -12.980 1.00 98.69 181 ARG A O 1
ATOM 1420 N N . TYR A 1 182 ? -3.303 -4.929 -10.757 1.00 98.81 182 TYR A N 1
ATOM 1421 C CA . TYR A 1 182 ? -4.357 -5.834 -10.320 1.00 98.81 182 TYR A CA 1
ATOM 1422 C C . TYR A 1 182 ? -5.084 -5.233 -9.118 1.00 98.81 182 TYR A C 1
ATOM 1424 O O . TYR A 1 182 ? -4.528 -4.377 -8.432 1.00 98.81 182 TYR A O 1
ATOM 1432 N N . SER A 1 183 ? -6.307 -5.675 -8.853 1.00 98.75 183 SER A N 1
ATOM 1433 C CA . SER A 1 183 ? -7.027 -5.326 -7.625 1.00 98.75 183 SER A CA 1
ATOM 1434 C C . SER A 1 183 ? -7.726 -6.541 -7.044 1.00 98.75 183 SER A C 1
ATOM 1436 O O . SER A 1 183 ? -8.247 -7.361 -7.795 1.00 98.75 183 SER A O 1
ATOM 1438 N N . GLY A 1 184 ? -7.717 -6.668 -5.724 1.00 98.75 184 GLY A N 1
ATOM 1439 C CA . GLY A 1 184 ? -8.412 -7.720 -4.997 1.00 98.75 184 GLY A CA 1
ATOM 1440 C C . GLY A 1 184 ? -9.223 -7.141 -3.852 1.00 98.75 184 GLY A C 1
ATOM 1441 O O . GLY A 1 184 ? -8.828 -6.157 -3.229 1.00 98.75 184 GLY A O 1
ATOM 1442 N N . VAL A 1 185 ? -10.358 -7.771 -3.573 1.00 98.62 185 VAL A N 1
ATOM 1443 C CA . VAL A 1 185 ? -11.257 -7.373 -2.489 1.00 98.62 185 VAL A CA 1
ATOM 1444 C C . VAL A 1 185 ? -11.166 -8.407 -1.375 1.00 98.62 185 VAL A C 1
ATOM 1446 O O . VAL A 1 185 ? -11.247 -9.614 -1.624 1.00 98.62 185 VAL A O 1
ATOM 1449 N N . LEU A 1 186 ? -10.972 -7.927 -0.150 1.00 97.88 186 LEU A N 1
ATOM 1450 C CA . LEU A 1 186 ? -10.962 -8.750 1.054 1.00 97.88 186 LEU A CA 1
ATOM 1451 C C . LEU A 1 186 ? -12.391 -9.159 1.423 1.00 97.88 186 LEU A C 1
ATOM 1453 O O . LEU A 1 186 ? -13.368 -8.502 1.064 1.00 97.88 186 LEU A O 1
ATOM 1457 N N . SER A 1 187 ? -12.520 -10.194 2.241 1.00 95.38 187 SER A N 1
ATOM 1458 C CA . SER A 1 187 ? -13.779 -10.647 2.843 1.00 95.38 187 SER A CA 1
ATOM 1459 C C . SER A 1 187 ? -14.527 -9.546 3.608 1.00 95.38 187 SER A C 1
ATOM 1461 O O . SER A 1 187 ? -15.757 -9.549 3.655 1.00 95.38 187 SER A O 1
ATOM 1463 N N . ASN A 1 188 ? -13.812 -8.560 4.160 1.00 90.50 188 ASN A N 1
ATOM 1464 C CA . ASN A 1 188 ? -14.400 -7.394 4.826 1.00 90.50 188 ASN A CA 1
ATOM 1465 C C . ASN A 1 188 ? -14.822 -6.265 3.858 1.00 90.50 188 ASN A C 1
ATOM 1467 O O . ASN A 1 188 ? -15.342 -5.240 4.307 1.00 90.50 188 ASN A O 1
ATOM 1471 N N . GLY A 1 189 ? -14.613 -6.432 2.549 1.00 97.38 189 GLY A N 1
ATOM 1472 C CA . GLY A 1 189 ? -14.954 -5.477 1.496 1.00 97.38 189 GLY A CA 1
ATOM 1473 C C . GLY A 1 189 ? -13.940 -4.352 1.271 1.00 97.38 189 GLY A C 1
ATOM 1474 O O . GLY A 1 189 ? -14.238 -3.447 0.499 1.00 97.38 189 GLY A O 1
ATOM 1475 N N . LEU A 1 190 ? -12.783 -4.362 1.941 1.00 98.06 190 LEU A N 1
ATOM 1476 C CA . LEU A 1 190 ? -11.682 -3.447 1.634 1.00 98.06 190 LEU A CA 1
ATOM 1477 C C . LEU A 1 190 ? -11.037 -3.873 0.307 1.00 98.06 190 LEU A C 1
ATOM 1479 O O . LEU A 1 190 ? -10.699 -5.041 0.123 1.00 98.06 190 LEU A O 1
ATOM 1483 N N . GLU A 1 191 ? -10.884 -2.933 -0.622 1.00 98.75 191 GLU A N 1
ATOM 1484 C CA . GLU A 1 191 ? -10.213 -3.160 -1.904 1.00 98.75 191 GLU A CA 1
ATOM 1485 C C . GLU A 1 191 ? -8.734 -2.766 -1.803 1.00 98.75 191 GLU A C 1
ATOM 1487 O O . GLU A 1 191 ? -8.405 -1.684 -1.314 1.00 98.75 191 GLU A O 1
ATOM 1492 N N . ILE A 1 192 ? -7.842 -3.637 -2.277 1.00 98.88 192 ILE A N 1
ATOM 1493 C CA . ILE A 1 192 ? -6.403 -3.381 -2.376 1.00 98.88 192 ILE A CA 1
ATOM 1494 C C . ILE A 1 192 ? -5.985 -3.500 -3.833 1.00 98.88 192 ILE A C 1
ATOM 1496 O O . ILE A 1 192 ? -6.124 -4.553 -4.459 1.00 98.88 192 ILE A O 1
ATOM 1500 N N . GLN A 1 193 ? -5.381 -2.433 -4.343 1.00 98.88 193 GLN A N 1
ATOM 1501 C CA . GLN A 1 193 ? -4.704 -2.448 -5.627 1.00 98.88 193 GLN A CA 1
ATOM 1502 C C . GLN A 1 193 ? -3.228 -2.790 -5.442 1.00 98.88 193 GLN A C 1
ATOM 1504 O O . GLN A 1 193 ? -2.592 -2.392 -4.469 1.00 98.88 193 GLN A O 1
ATOM 1509 N N . MET A 1 194 ? -2.674 -3.523 -6.403 1.00 98.81 194 MET A N 1
ATOM 1510 C CA . MET A 1 194 ? -1.283 -3.957 -6.390 1.00 98.81 194 MET A CA 1
ATOM 1511 C C . MET A 1 194 ? -0.654 -3.917 -7.777 1.00 98.81 194 MET A C 1
ATOM 1513 O O . MET A 1 194 ? -1.327 -4.053 -8.805 1.00 98.81 194 MET A O 1
ATOM 1517 N N . TYR A 1 195 ? 0.664 -3.765 -7.783 1.00 98.75 195 TYR A N 1
ATOM 1518 C CA . TYR A 1 195 ? 1.507 -3.919 -8.958 1.00 98.75 195 TYR A CA 1
ATOM 1519 C C . TYR A 1 195 ? 2.332 -5.189 -8.819 1.00 98.75 195 TYR A C 1
ATOM 1521 O O . TYR A 1 195 ? 2.965 -5.389 -7.785 1.00 98.75 195 TYR A O 1
ATOM 1529 N N . LEU A 1 196 ? 2.350 -6.021 -9.857 1.00 98.75 196 LEU A N 1
ATOM 1530 C CA . LEU A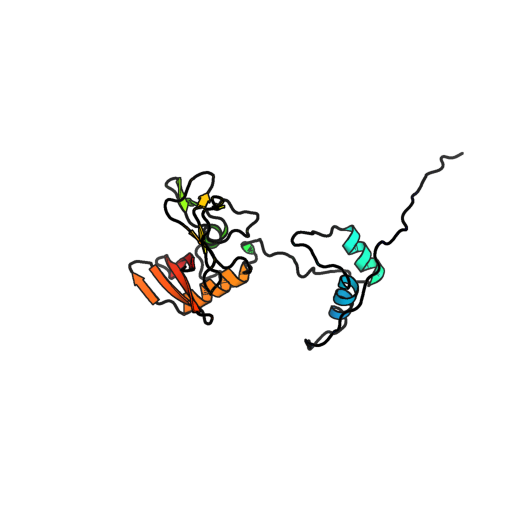 1 196 ? 3.123 -7.263 -9.879 1.00 98.75 196 LEU A CA 1
ATOM 1531 C C . LEU A 1 196 ? 4.346 -7.144 -10.798 1.00 98.75 196 LEU A C 1
ATOM 1533 O O . LEU A 1 196 ? 4.361 -6.339 -11.733 1.00 98.75 196 LEU A O 1
ATOM 1537 N N . ASP A 1 197 ? 5.386 -7.927 -10.533 1.00 98.50 197 ASP A N 1
ATOM 1538 C CA . ASP A 1 197 ? 6.486 -8.145 -11.470 1.00 98.50 197 ASP A CA 1
ATOM 1539 C C . ASP A 1 197 ? 6.140 -9.242 -12.494 1.00 98.50 197 ASP A C 1
ATOM 1541 O O . ASP A 1 197 ? 5.051 -9.820 -12.482 1.00 98.50 197 ASP A O 1
ATOM 1545 N N . SER A 1 198 ? 7.059 -9.518 -13.422 1.00 97.81 198 SER A N 1
ATOM 1546 C CA . SER A 1 198 ? 6.862 -10.541 -14.460 1.00 97.81 198 SER A CA 1
ATOM 1547 C C . SER A 1 198 ? 6.766 -11.968 -13.916 1.00 97.81 198 SER A C 1
ATOM 1549 O O . SER A 1 198 ? 6.269 -12.844 -14.619 1.00 97.81 198 SER A O 1
ATOM 1551 N N . SER A 1 199 ? 7.253 -12.205 -12.699 1.00 97.75 199 SER A N 1
ATOM 1552 C CA . SER A 1 199 ? 7.179 -13.491 -12.001 1.00 97.75 199 SER A CA 1
ATOM 1553 C C . SER A 1 199 ? 5.917 -13.605 -11.139 1.00 97.75 199 SER A C 1
ATOM 1555 O O . SER A 1 199 ? 5.651 -14.668 -10.586 1.00 97.75 199 SER A O 1
ATOM 1557 N N . GLY A 1 200 ? 5.125 -12.533 -11.046 1.00 98.12 200 GLY A N 1
ATOM 1558 C CA . GLY A 1 200 ? 3.906 -12.465 -10.251 1.00 98.12 200 GLY A CA 1
ATOM 1559 C C . GLY A 1 200 ? 4.104 -11.935 -8.832 1.00 98.12 200 GLY A C 1
ATOM 1560 O O . GLY A 1 200 ? 3.118 -11.844 -8.110 1.00 98.12 200 GLY A O 1
ATOM 1561 N N . ASN A 1 201 ? 5.314 -11.535 -8.430 1.00 98.69 201 ASN A N 1
ATOM 1562 C CA . ASN A 1 201 ? 5.542 -11.025 -7.077 1.00 98.69 201 ASN A CA 1
ATOM 1563 C C . ASN A 1 201 ? 5.067 -9.578 -6.942 1.00 98.69 201 ASN A C 1
ATOM 1565 O O . ASN A 1 201 ? 5.188 -8.770 -7.864 1.00 98.69 201 ASN A O 1
ATOM 1569 N N . ILE A 1 202 ? 4.572 -9.232 -5.763 1.00 98.88 202 ILE A N 1
ATOM 1570 C CA . ILE A 1 202 ? 4.064 -7.912 -5.414 1.00 98.88 202 ILE A CA 1
ATOM 1571 C C . ILE A 1 202 ? 5.231 -6.928 -5.334 1.00 98.88 202 ILE A C 1
ATOM 1573 O O . ILE A 1 202 ? 6.158 -7.095 -4.547 1.00 98.88 202 ILE A O 1
ATOM 1577 N N . ILE A 1 203 ? 5.169 -5.886 -6.159 1.00 98.44 203 ILE A N 1
ATOM 1578 C CA . ILE A 1 203 ? 6.095 -4.747 -6.175 1.00 98.44 203 ILE A CA 1
ATOM 1579 C C . ILE A 1 203 ? 5.643 -3.672 -5.185 1.00 98.44 203 ILE A C 1
ATOM 1581 O O . ILE A 1 203 ? 6.467 -3.008 -4.568 1.00 98.44 203 ILE A O 1
ATOM 1585 N N . SER A 1 204 ? 4.332 -3.454 -5.106 1.00 98.62 204 SER A N 1
ATOM 1586 C CA . SER A 1 204 ? 3.689 -2.439 -4.275 1.00 98.62 204 SER A CA 1
ATOM 1587 C C . SER A 1 204 ? 2.209 -2.785 -4.146 1.00 98.62 204 SER A C 1
ATOM 1589 O O . SER A 1 204 ? 1.630 -3.359 -5.077 1.00 98.62 204 SER A O 1
ATOM 1591 N N . ALA A 1 205 ? 1.601 -2.438 -3.018 1.00 98.81 205 ALA A N 1
ATOM 1592 C CA . ALA A 1 205 ? 0.182 -2.618 -2.755 1.00 98.81 205 ALA A CA 1
ATOM 1593 C C . ALA A 1 205 ? -0.331 -1.512 -1.827 1.00 98.81 205 ALA A C 1
ATOM 1595 O O . ALA A 1 205 ? 0.390 -1.052 -0.943 1.00 98.81 205 ALA A O 1
ATOM 1596 N N . PHE A 1 206 ? -1.571 -1.082 -2.038 1.00 98.81 206 PHE A N 1
ATOM 1597 C CA . PHE A 1 206 ? -2.202 -0.022 -1.258 1.00 98.81 206 PHE A CA 1
ATOM 1598 C C . PHE A 1 206 ? -3.726 -0.160 -1.280 1.00 98.81 206 PHE A C 1
ATOM 1600 O O . PHE A 1 206 ? -4.287 -0.650 -2.268 1.00 98.81 206 PHE A O 1
ATOM 1607 N N . PRO A 1 207 ? -4.414 0.265 -0.208 1.00 98.75 207 PRO A N 1
ATOM 1608 C CA . PRO A 1 207 ? -5.865 0.239 -0.175 1.00 98.75 207 PRO A CA 1
ATOM 1609 C C . PRO A 1 207 ? -6.450 1.311 -1.097 1.00 98.75 207 PRO A C 1
ATOM 1611 O O . PRO A 1 207 ? -5.843 2.361 -1.319 1.00 98.75 207 PRO A O 1
ATOM 1614 N N . ILE A 1 208 ? -7.646 1.059 -1.613 1.00 98.44 208 ILE A N 1
ATOM 1615 C CA . ILE A 1 208 ? -8.428 2.038 -2.369 1.00 98.44 208 ILE A CA 1
ATOM 1616 C C . ILE A 1 208 ? -9.361 2.783 -1.405 1.00 98.44 208 ILE A C 1
ATOM 1618 O O . ILE A 1 208 ? -10.068 2.159 -0.610 1.00 98.44 208 ILE A O 1
ATOM 1622 N N . TYR A 1 209 ? -9.306 4.119 -1.450 1.00 96.25 209 TYR A N 1
ATOM 1623 C CA . TYR A 1 209 ? -10.124 5.023 -0.635 1.00 96.25 209 TYR A CA 1
ATOM 1624 C C . TYR A 1 209 ? -11.528 5.224 -1.208 1.00 96.25 209 TYR A C 1
ATOM 1626 O O . TYR A 1 209 ? -11.628 5.476 -2.431 1.00 96.25 209 TYR A O 1
#

Radius of gyration: 23.41 Å; chains: 1; bounding box: 55×45×80 Å